Protein AF-A0ABD7YFT4-F1 (afdb_monomer_lite)

pLDDT: mean 85.85, std 13.9, range [32.22, 98.56]

Sequence (186 aa):
MNSNEVSSARVHTMPELERLIVDRVLLADDRIKAGVTLPAGHSWWASDCRLKFSGSPVRSTACGASLFVRRDAIEGRSPDDLLSDKTTIRAEIRLFMPEALYLEGGTVRRYRRHSGKKYSATLWVNTGPHWAFQSTSHLRDKEPFVYGDTLGEICAGIIERVNIALARAALWISAQESGMVEAVCA

Foldseek 3Di:
DDDPPPVPADAAAQVRVQVVLVVLVVVLVVLLQVLADADPQKDKDDDPCQCCVPPTNLVSALVFGKIKIWGHDDPPDDPVNRLAAQLIKMKIKGKHAAKHWYDDPNDIDIRHDDDHQKIKIFMFIWGGHPPDPPIDTLQDDCLRMAIDNDSVRRSVSVSVSNNNSNVSSNVVSVVVVVVVVVVVVD

Structure (mmCIF, N/CA/C/O backbone):
data_AF-A0ABD7YFT4-F1
#
_entry.id   AF-A0ABD7YFT4-F1
#
loop_
_atom_site.group_PDB
_atom_site.id
_atom_site.type_symbol
_atom_site.label_atom_id
_atom_site.label_alt_id
_atom_site.label_comp_id
_atom_site.label_asym_id
_atom_site.label_entity_id
_atom_site.label_seq_id
_atom_site.pdbx_PDB_ins_code
_atom_site.Cartn_x
_atom_site.Cartn_y
_atom_site.Cartn_z
_atom_site.occupancy
_atom_site.B_iso_or_equiv
_atom_site.auth_seq_id
_atom_site.auth_comp_id
_atom_site.auth_asym_id
_atom_site.auth_atom_id
_atom_site.pdbx_PDB_model_num
ATOM 1 N N . MET A 1 1 ? -34.905 -17.069 26.590 1.00 40.66 1 MET A N 1
ATOM 2 C CA . MET A 1 1 ? -33.454 -16.798 26.546 1.00 40.66 1 MET A CA 1
ATOM 3 C C . MET A 1 1 ? -33.004 -16.915 25.103 1.00 40.66 1 MET A C 1
ATOM 5 O O . MET A 1 1 ? -33.127 -17.993 24.553 1.00 40.66 1 MET A O 1
ATOM 9 N N . ASN A 1 2 ? -32.587 -15.809 24.492 1.00 32.22 2 ASN A N 1
ATOM 10 C CA . ASN A 1 2 ? -31.673 -15.791 23.348 1.00 32.22 2 ASN A CA 1
ATOM 11 C C . ASN A 1 2 ? -31.031 -14.407 23.350 1.00 32.22 2 ASN A C 1
ATOM 13 O O . ASN A 1 2 ? -31.541 -13.441 22.786 1.00 32.22 2 ASN A O 1
ATOM 17 N N . SER A 1 3 ? -29.969 -14.317 24.139 1.00 40.34 3 SER A N 1
ATOM 18 C CA . SER A 1 3 ? -29.076 -13.178 24.225 1.00 40.34 3 SER A CA 1
ATOM 19 C C . SER A 1 3 ? -28.433 -13.014 22.853 1.00 40.34 3 SER A C 1
ATOM 21 O O . SER A 1 3 ? -27.546 -13.779 22.484 1.00 40.34 3 SER A O 1
ATOM 23 N N . ASN A 1 4 ? -28.899 -12.038 22.078 1.00 40.62 4 ASN A N 1
ATOM 24 C CA . ASN A 1 4 ? -28.099 -11.482 20.999 1.00 40.62 4 ASN A CA 1
ATOM 25 C C . ASN A 1 4 ? -26.866 -10.854 21.656 1.00 40.62 4 ASN A C 1
ATOM 27 O O . ASN A 1 4 ? -26.894 -9.687 22.048 1.00 40.62 4 ASN A O 1
ATOM 31 N N . GLU A 1 5 ? -25.795 -11.632 21.811 1.00 41.66 5 GLU A N 1
ATOM 32 C CA . GLU A 1 5 ? -24.454 -11.095 22.004 1.00 41.66 5 GLU A CA 1
ATOM 33 C C . GLU A 1 5 ? -24.081 -10.340 20.727 1.00 41.66 5 GLU A C 1
ATOM 35 O O . GLU A 1 5 ? -23.389 -10.821 19.829 1.00 41.66 5 GLU A O 1
ATOM 40 N N . VAL A 1 6 ? -24.558 -9.100 20.641 1.00 45.47 6 VAL A N 1
ATOM 41 C CA . VAL A 1 6 ? -23.845 -8.065 19.913 1.00 45.47 6 VAL A CA 1
ATOM 42 C C . VAL A 1 6 ? -22.513 -7.958 20.638 1.00 45.47 6 VAL A C 1
ATOM 44 O O . VAL A 1 6 ? -22.421 -7.290 21.663 1.00 45.47 6 VAL A O 1
ATOM 47 N N . SER A 1 7 ? -21.504 -8.686 20.152 1.00 47.22 7 SER A N 1
ATOM 48 C CA . SER A 1 7 ? -20.104 -8.483 20.520 1.00 47.22 7 SER A CA 1
ATOM 49 C C . SER A 1 7 ? -19.878 -6.975 20.602 1.00 47.22 7 SER A C 1
ATOM 51 O O . SER A 1 7 ? -19.955 -6.284 19.582 1.00 47.22 7 SER A O 1
ATOM 53 N N . SER A 1 8 ? -19.722 -6.443 21.819 1.00 57.81 8 SER A N 1
ATOM 54 C CA . SER A 1 8 ? -19.578 -5.007 22.012 1.00 57.81 8 SER A CA 1
ATOM 55 C C . SER A 1 8 ? -18.259 -4.615 21.360 1.00 57.81 8 SER A C 1
ATOM 57 O O . SER A 1 8 ? -17.186 -4.905 21.893 1.00 57.81 8 SER A O 1
ATOM 59 N N . ALA A 1 9 ? -18.321 -4.044 20.159 1.00 73.19 9 ALA A N 1
ATOM 60 C CA . ALA A 1 9 ? -17.127 -3.628 19.447 1.00 73.19 9 ALA A CA 1
ATOM 61 C C . ALA A 1 9 ? -16.329 -2.680 20.353 1.00 73.19 9 ALA A C 1
ATOM 63 O O . ALA A 1 9 ? -16.881 -1.703 20.863 1.00 73.19 9 ALA A O 1
ATOM 64 N N . ARG A 1 10 ? -15.046 -2.991 20.586 1.00 89.06 10 ARG A N 1
ATOM 65 C CA . ARG A 1 10 ? -14.172 -2.177 21.439 1.00 89.06 10 ARG A CA 1
ATOM 66 C C . ARG A 1 10 ? -14.187 -0.732 20.941 1.00 89.06 10 ARG A C 1
ATOM 68 O O . ARG A 1 10 ? -13.899 -0.472 19.774 1.00 89.06 10 ARG A O 1
ATOM 75 N N . VAL A 1 11 ? -14.491 0.194 21.844 1.00 94.06 11 VAL A N 1
ATOM 76 C CA . VAL A 1 11 ? -14.361 1.630 21.600 1.00 94.06 11 VAL A CA 1
ATOM 77 C C . VAL A 1 11 ? -12.998 2.070 22.119 1.00 94.06 11 VAL A C 1
ATOM 79 O O . VAL A 1 11 ? -12.687 1.879 23.291 1.00 94.06 11 VAL A O 1
ATOM 82 N N . HIS A 1 12 ? -12.172 2.624 21.240 1.00 94.19 12 HIS A N 1
ATOM 83 C CA . HIS A 1 12 ? -10.844 3.130 21.570 1.00 94.19 12 HIS A CA 1
ATOM 84 C C . HIS A 1 12 ? -10.909 4.591 22.035 1.00 94.19 12 HIS A C 1
ATOM 86 O O . HIS A 1 12 ? -11.721 5.380 21.556 1.00 94.19 12 HIS A O 1
ATOM 92 N N . THR A 1 13 ? -10.011 5.014 22.913 1.00 94.81 13 THR A N 1
ATOM 93 C CA . THR A 1 13 ? -9.676 6.442 23.014 1.00 94.81 13 THR A CA 1
ATOM 94 C C . THR A 1 13 ? -8.925 6.891 21.754 1.00 94.81 13 THR A C 1
ATOM 96 O O . THR A 1 13 ? -8.339 6.068 21.045 1.00 94.81 13 THR A O 1
ATOM 99 N N . MET A 1 14 ? -8.910 8.198 21.463 1.00 92.62 14 MET A N 1
ATOM 100 C CA . MET A 1 14 ? -8.136 8.722 20.328 1.00 92.62 14 MET A CA 1
ATOM 101 C C . MET A 1 14 ? -6.650 8.298 20.395 1.00 92.62 14 MET A C 1
ATOM 103 O O . MET A 1 14 ? -6.180 7.726 19.412 1.00 92.62 14 MET A O 1
ATOM 107 N N . PRO A 1 15 ? -5.922 8.443 21.526 1.00 93.38 15 PRO A N 1
ATOM 108 C CA . PRO A 1 15 ? -4.518 8.026 21.593 1.00 93.38 15 PRO A CA 1
ATOM 109 C C . PRO A 1 15 ? -4.297 6.517 21.408 1.00 93.38 15 PRO A C 1
ATOM 111 O O . PRO A 1 15 ? -3.291 6.108 20.827 1.00 93.38 15 PRO A O 1
ATOM 114 N N . GLU A 1 16 ? -5.219 5.669 21.883 1.00 95.00 16 GLU A N 1
ATOM 115 C CA . GLU A 1 16 ? -5.143 4.222 21.640 1.00 95.00 16 GLU A CA 1
ATOM 116 C C . GLU A 1 16 ? -5.300 3.890 20.157 1.00 95.00 16 GLU A C 1
ATOM 118 O O . GLU A 1 16 ? -4.552 3.064 19.632 1.00 95.00 16 GLU A O 1
ATOM 123 N N . LEU A 1 17 ? -6.261 4.524 19.477 1.00 94.31 17 LEU A N 1
ATOM 124 C CA . LEU A 1 17 ? -6.478 4.285 18.055 1.00 94.31 17 LEU A CA 1
ATOM 125 C C . LEU A 1 17 ? -5.312 4.818 17.211 1.00 94.31 17 LEU A C 1
ATOM 127 O O . LEU A 1 17 ? -4.885 4.148 16.273 1.00 94.31 17 LEU A O 1
ATOM 131 N N . GLU A 1 18 ? -4.770 5.988 17.550 1.00 93.75 18 GLU A N 1
ATOM 132 C CA . GLU A 1 18 ? -3.586 6.539 16.887 1.00 93.75 18 GLU A CA 1
ATOM 133 C C . GLU A 1 18 ? -2.403 5.577 16.961 1.00 93.75 18 GLU A C 1
ATOM 135 O O . GLU A 1 18 ? -1.806 5.268 15.931 1.00 93.75 18 GLU A O 1
ATOM 140 N N . ARG A 1 19 ? -2.105 5.057 18.157 1.00 93.88 19 ARG A N 1
ATOM 141 C CA . ARG A 1 19 ? -1.028 4.081 18.357 1.00 93.88 19 ARG A CA 1
ATOM 142 C C . ARG A 1 19 ? -1.266 2.813 17.548 1.00 93.88 19 ARG A C 1
ATOM 144 O O . ARG A 1 19 ? -0.382 2.378 16.823 1.00 93.88 19 ARG A O 1
ATOM 151 N N . LEU A 1 20 ? -2.489 2.284 17.587 1.00 93.12 20 LEU A N 1
ATOM 152 C CA . LEU A 1 20 ? -2.866 1.097 16.824 1.00 93.12 20 LEU A CA 1
ATOM 153 C C . LEU A 1 20 ? -2.660 1.276 15.311 1.00 93.12 20 LEU A C 1
ATOM 155 O O . LEU A 1 20 ? -2.217 0.347 14.635 1.00 93.12 20 LEU A O 1
ATOM 159 N N . ILE A 1 21 ? -3.005 2.446 14.769 1.00 92.75 21 ILE A N 1
ATOM 160 C CA . ILE A 1 21 ? -2.794 2.773 13.353 1.00 92.75 21 ILE A CA 1
ATOM 161 C C . ILE A 1 21 ? -1.301 2.860 13.051 1.00 92.75 21 ILE A C 1
ATOM 163 O O . ILE A 1 21 ? -0.854 2.245 12.087 1.00 92.75 21 ILE A O 1
ATOM 167 N N . VAL A 1 22 ? -0.539 3.596 13.866 1.00 92.69 22 VAL A N 1
ATOM 168 C CA . VAL A 1 22 ? 0.907 3.767 13.677 1.00 92.69 22 VAL A CA 1
ATOM 169 C C . VAL A 1 22 ? 1.610 2.413 13.683 1.00 92.69 22 VAL A C 1
ATOM 171 O O . VAL A 1 22 ? 2.271 2.084 12.702 1.00 92.69 22 VAL A O 1
ATOM 174 N N . ASP A 1 23 ? 1.394 1.599 14.716 1.00 93.75 23 ASP A N 1
ATOM 175 C CA . ASP A 1 23 ? 2.048 0.297 14.875 1.00 93.75 23 ASP A CA 1
ATOM 176 C C . ASP A 1 23 ? 1.771 -0.615 13.679 1.00 93.75 23 ASP A C 1
ATOM 178 O O . ASP A 1 23 ? 2.670 -1.250 13.130 1.00 93.75 23 ASP A O 1
ATOM 182 N N . ARG A 1 24 ? 0.514 -0.666 13.229 1.00 93.62 24 ARG A N 1
ATOM 183 C CA . ARG A 1 24 ? 0.130 -1.547 12.126 1.00 93.62 24 ARG A CA 1
ATOM 184 C C . ARG A 1 24 ? 0.591 -1.030 10.765 1.00 93.62 24 ARG A C 1
ATOM 186 O O . ARG A 1 24 ? 0.930 -1.851 9.918 1.00 93.62 24 ARG A O 1
ATOM 193 N N . VAL A 1 25 ? 0.601 0.287 10.537 1.00 92.75 25 VAL A N 1
ATOM 194 C CA . VAL A 1 25 ? 1.126 0.858 9.287 1.00 92.75 25 VAL A CA 1
ATOM 195 C C . VAL A 1 25 ? 2.636 0.671 9.212 1.00 92.75 25 VAL A C 1
ATOM 197 O O . VAL A 1 25 ? 3.111 0.271 8.158 1.00 92.75 25 VAL A O 1
ATOM 200 N N . LEU A 1 26 ? 3.378 0.899 10.301 1.00 92.75 26 LEU A N 1
ATOM 201 C CA . LEU A 1 26 ? 4.826 0.659 10.337 1.00 92.75 26 LEU A CA 1
ATOM 202 C C . LEU A 1 26 ? 5.148 -0.822 10.125 1.00 92.75 26 LEU A C 1
ATOM 204 O O . LEU A 1 26 ? 5.944 -1.157 9.258 1.00 92.75 26 LEU A O 1
ATOM 208 N N . LEU A 1 27 ? 4.441 -1.719 10.814 1.00 95.00 27 LEU A N 1
ATOM 209 C CA . LEU A 1 27 ? 4.637 -3.155 10.631 1.00 95.00 27 LEU A CA 1
ATOM 210 C C . LEU A 1 27 ? 4.295 -3.624 9.206 1.00 95.00 27 LEU A C 1
ATOM 212 O O . LEU A 1 27 ? 4.958 -4.515 8.676 1.00 95.00 27 LEU A O 1
ATOM 216 N N . ALA A 1 28 ? 3.261 -3.058 8.578 1.00 95.44 28 ALA A N 1
ATOM 217 C CA . ALA A 1 28 ? 2.973 -3.331 7.172 1.00 95.44 28 ALA A CA 1
ATOM 218 C C . ALA A 1 28 ? 4.054 -2.767 6.248 1.00 95.44 28 ALA A C 1
ATOM 220 O O . ALA A 1 28 ? 4.449 -3.448 5.308 1.00 95.44 28 ALA A O 1
ATOM 221 N N . ASP A 1 29 ? 4.525 -1.548 6.515 1.00 94.25 29 ASP A N 1
ATOM 222 C CA . ASP A 1 29 ? 5.585 -0.888 5.754 1.00 94.25 29 ASP A CA 1
ATOM 223 C C . ASP A 1 29 ? 6.851 -1.739 5.733 1.00 94.25 29 ASP A C 1
ATOM 225 O O . ASP A 1 29 ? 7.314 -2.093 4.651 1.00 94.25 29 ASP A O 1
ATOM 229 N N . ASP A 1 30 ? 7.321 -2.179 6.899 1.00 95.56 30 ASP A N 1
ATOM 230 C CA . ASP A 1 30 ? 8.502 -3.035 7.025 1.00 95.56 30 ASP A CA 1
ATOM 231 C C . ASP A 1 30 ? 8.332 -4.356 6.265 1.00 95.56 30 ASP A C 1
ATOM 233 O O . ASP A 1 30 ? 9.199 -4.759 5.489 1.00 95.56 30 ASP A O 1
ATOM 237 N N . ARG A 1 31 ? 7.184 -5.027 6.434 1.00 97.62 31 ARG A N 1
ATOM 238 C CA . ARG A 1 31 ? 6.905 -6.314 5.773 1.00 97.62 31 ARG A CA 1
ATOM 239 C C . ARG A 1 31 ? 6.828 -6.186 4.258 1.00 97.62 31 ARG A C 1
ATOM 241 O O . ARG A 1 31 ? 7.399 -7.008 3.546 1.00 97.62 31 ARG A O 1
ATOM 248 N N . ILE A 1 32 ? 6.113 -5.179 3.764 1.00 97.38 32 ILE A N 1
ATOM 249 C CA . ILE A 1 32 ? 5.946 -4.946 2.328 1.00 97.38 32 ILE A CA 1
ATOM 250 C C . ILE A 1 32 ? 7.296 -4.582 1.710 1.00 97.38 32 ILE A C 1
ATOM 252 O O . ILE A 1 32 ? 7.667 -5.166 0.694 1.00 97.38 32 ILE A O 1
ATOM 256 N N . LYS A 1 33 ? 8.058 -3.682 2.341 1.00 96.12 33 LYS A N 1
ATOM 257 C CA . LYS A 1 33 ? 9.391 -3.285 1.873 1.00 96.12 33 LYS A CA 1
ATOM 258 C C . LYS A 1 33 ? 10.373 -4.450 1.828 1.00 96.12 33 LYS A C 1
ATOM 260 O O . LYS A 1 33 ? 11.156 -4.522 0.890 1.00 96.12 33 LYS A O 1
ATOM 265 N N . ALA A 1 34 ? 10.314 -5.351 2.807 1.00 97.12 34 ALA A N 1
ATOM 266 C CA . ALA A 1 34 ? 11.167 -6.535 2.851 1.00 97.12 34 ALA A CA 1
ATOM 267 C C . ALA A 1 34 ? 10.772 -7.610 1.822 1.00 97.12 34 ALA A C 1
ATOM 269 O O . ALA A 1 34 ? 11.632 -8.358 1.366 1.00 97.12 34 ALA A O 1
ATOM 270 N N . GLY A 1 35 ? 9.484 -7.720 1.475 1.00 98.06 35 GLY A N 1
ATOM 271 C CA . GLY A 1 35 ? 8.986 -8.763 0.571 1.00 98.06 35 GLY A CA 1
ATOM 272 C C . GLY A 1 35 ? 8.926 -8.373 -0.907 1.00 98.06 35 GLY A C 1
ATOM 273 O O . GLY A 1 35 ? 8.920 -9.247 -1.776 1.00 98.06 35 GLY A O 1
ATOM 274 N N . VAL A 1 36 ? 8.848 -7.080 -1.218 1.00 98.06 36 VAL A N 1
ATOM 275 C CA . VAL A 1 36 ? 8.770 -6.601 -2.602 1.00 98.06 36 VAL A CA 1
ATOM 276 C C . VAL A 1 36 ? 10.169 -6.426 -3.189 1.00 98.06 36 VAL A C 1
ATOM 278 O O . VAL A 1 36 ? 11.011 -5.717 -2.642 1.00 98.06 36 VAL A O 1
ATOM 281 N N . THR A 1 37 ? 10.397 -7.035 -4.348 1.00 96.94 37 THR A N 1
ATOM 282 C CA . THR A 1 37 ? 11.628 -6.888 -5.124 1.00 96.94 37 THR A CA 1
ATOM 283 C C . THR A 1 37 ? 11.497 -5.687 -6.054 1.00 96.94 37 THR A C 1
ATOM 285 O O . THR A 1 37 ? 10.687 -5.691 -6.981 1.00 96.94 37 THR A O 1
ATOM 288 N N . LEU A 1 38 ? 12.289 -4.643 -5.806 1.00 95.00 38 LEU A N 1
ATOM 289 C CA . LEU A 1 38 ? 12.270 -3.440 -6.633 1.00 95.00 38 LEU A CA 1
ATOM 290 C C . LEU A 1 38 ? 13.053 -3.644 -7.942 1.00 95.00 38 LEU A C 1
ATOM 292 O O . LEU A 1 38 ? 14.115 -4.271 -7.921 1.00 95.00 38 LEU A O 1
ATOM 296 N N . PRO A 1 39 ? 12.578 -3.094 -9.076 1.00 91.25 39 PRO A N 1
ATOM 297 C CA . PRO A 1 39 ? 13.366 -3.039 -10.302 1.00 91.25 39 PRO A CA 1
ATOM 298 C C . PRO A 1 39 ? 14.636 -2.201 -10.101 1.00 91.25 39 PRO A C 1
ATOM 300 O O . PRO A 1 39 ? 14.649 -1.267 -9.300 1.00 91.25 39 PRO A O 1
ATOM 303 N N . ALA A 1 40 ? 15.691 -2.480 -10.871 1.00 89.25 40 ALA A N 1
ATOM 304 C CA . ALA A 1 40 ? 16.944 -1.727 -10.792 1.00 89.25 40 ALA A CA 1
ATOM 305 C C . ALA A 1 40 ? 16.716 -0.210 -10.948 1.00 89.25 40 ALA A C 1
ATOM 307 O O . ALA A 1 40 ? 15.902 0.220 -11.772 1.00 89.25 40 ALA A O 1
ATOM 308 N N . GLY A 1 41 ? 17.427 0.596 -10.154 1.00 89.69 41 GLY A N 1
ATOM 309 C CA . GLY A 1 41 ? 17.298 2.058 -10.141 1.00 89.69 41 GLY A CA 1
ATOM 310 C C . GLY A 1 41 ? 15.946 2.567 -9.632 1.00 89.69 41 GLY A C 1
ATOM 311 O O . GLY A 1 41 ? 15.492 3.619 -10.081 1.00 89.69 41 GLY A O 1
ATOM 312 N N . HIS A 1 42 ? 15.255 1.795 -8.790 1.00 92.38 42 HIS A N 1
ATOM 313 C CA . HIS A 1 42 ? 14.049 2.233 -8.095 1.00 92.38 42 HIS A CA 1
ATOM 314 C C . HIS A 1 42 ? 14.202 2.044 -6.590 1.00 92.38 42 HIS A C 1
ATOM 316 O O . HIS A 1 42 ? 14.768 1.055 -6.120 1.00 92.38 42 HIS A O 1
ATOM 322 N N . SER A 1 43 ? 13.589 2.950 -5.838 1.00 93.06 43 SER A N 1
ATOM 323 C CA . SER A 1 43 ? 13.587 2.934 -4.383 1.00 93.06 43 SER A CA 1
ATOM 324 C C . SER A 1 43 ? 12.204 3.226 -3.810 1.00 93.06 43 SER A C 1
ATOM 326 O O . SER A 1 43 ? 11.281 3.716 -4.475 1.00 93.06 43 SER A O 1
ATOM 328 N N . TRP A 1 44 ? 12.056 2.894 -2.530 1.00 93.00 44 TRP A N 1
ATOM 329 C CA . TRP A 1 44 ? 10.914 3.317 -1.737 1.00 93.00 44 TRP A CA 1
ATOM 330 C C . TRP A 1 44 ? 11.003 4.809 -1.448 1.00 93.00 44 TRP A C 1
ATOM 332 O O . TRP A 1 44 ? 11.984 5.283 -0.882 1.00 93.00 44 TRP A O 1
ATOM 342 N N . TRP A 1 45 ? 9.936 5.542 -1.748 1.00 87.44 45 TRP A N 1
ATOM 343 C CA . TRP A 1 45 ? 9.838 6.942 -1.364 1.00 87.44 45 TRP A CA 1
ATOM 344 C C . TRP A 1 45 ? 9.236 7.062 0.041 1.00 87.44 45 TRP A C 1
ATOM 346 O O . TRP A 1 45 ? 8.085 6.680 0.279 1.00 87.44 45 TRP A O 1
ATOM 356 N N . ALA A 1 46 ? 10.027 7.585 0.979 1.00 68.25 46 ALA A N 1
ATOM 357 C CA . ALA A 1 46 ? 9.577 7.917 2.323 1.00 68.25 46 ALA A CA 1
ATOM 358 C C . ALA A 1 46 ? 8.881 9.285 2.314 1.00 68.25 46 ALA A C 1
ATOM 360 O O . ALA A 1 46 ? 9.448 10.287 1.884 1.00 68.25 46 ALA A O 1
ATOM 361 N N . SER A 1 47 ? 7.636 9.329 2.787 1.00 62.75 47 SER A N 1
ATOM 362 C CA . SER A 1 47 ? 6.986 10.588 3.147 1.00 62.75 47 SER A CA 1
ATOM 363 C C . SER A 1 47 ? 6.881 10.640 4.665 1.00 62.75 47 SER A C 1
ATOM 365 O O . SER A 1 47 ? 5.950 10.082 5.254 1.00 62.75 47 SER A O 1
ATOM 367 N N . ASP A 1 48 ? 7.854 11.303 5.289 1.00 56.91 48 ASP A N 1
ATOM 368 C CA . ASP A 1 48 ? 8.038 11.360 6.747 1.00 56.91 48 ASP A CA 1
ATOM 369 C C . ASP A 1 48 ? 6.837 11.981 7.490 1.00 56.91 48 ASP A C 1
ATOM 371 O O . ASP A 1 48 ? 6.662 11.798 8.694 1.00 56.91 48 ASP A O 1
ATOM 375 N N . CYS A 1 49 ? 5.932 12.646 6.766 1.00 59.91 49 CYS A N 1
ATOM 376 C CA . CYS A 1 49 ? 4.780 13.350 7.329 1.00 59.91 49 CYS A CA 1
ATOM 377 C C . CYS A 1 49 ? 3.443 12.588 7.212 1.00 59.91 49 CYS A C 1
ATOM 379 O O . CYS A 1 49 ? 2.430 13.056 7.738 1.00 59.91 49 CYS A O 1
ATOM 381 N N . ARG A 1 50 ? 3.384 11.420 6.550 1.00 68.81 50 ARG A N 1
ATOM 382 C CA . ARG A 1 50 ? 2.096 10.796 6.160 1.00 68.81 50 ARG A CA 1
ATOM 383 C C . ARG A 1 50 ? 1.197 10.388 7.333 1.00 68.81 50 ARG A C 1
ATOM 385 O O . ARG A 1 50 ? -0.023 10.452 7.228 1.00 68.81 50 ARG A O 1
ATOM 392 N N . LEU A 1 51 ? 1.783 9.995 8.467 1.00 81.12 51 LEU A N 1
ATOM 393 C CA . LEU A 1 51 ? 1.027 9.552 9.644 1.00 81.12 51 LEU A CA 1
ATOM 394 C C . LEU A 1 51 ? 0.533 10.711 10.517 1.00 81.12 51 LEU A C 1
ATOM 396 O O . LEU A 1 51 ? -0.227 10.472 11.445 1.00 81.12 51 LEU A O 1
ATOM 400 N N . LYS A 1 52 ? 0.941 11.959 10.267 1.00 80.06 52 LYS A N 1
ATOM 401 C CA . LYS A 1 52 ? 0.533 13.113 11.090 1.00 80.06 52 LYS A CA 1
ATOM 402 C C . LYS A 1 52 ? 0.144 14.348 10.275 1.00 80.06 52 LYS A C 1
ATOM 404 O O . LYS A 1 52 ? -0.048 15.411 10.852 1.00 80.06 52 LYS A O 1
ATOM 409 N N . PHE A 1 53 ? -0.026 14.207 8.962 1.00 75.94 53 PHE A N 1
ATOM 410 C CA . PHE A 1 53 ? -0.319 15.298 8.028 1.00 75.94 53 PHE A CA 1
ATOM 411 C C . PHE A 1 53 ? -1.505 16.191 8.444 1.00 75.94 53 PHE A C 1
ATOM 413 O O . PHE A 1 53 ? -1.486 17.393 8.219 1.00 75.94 53 PHE A O 1
ATOM 420 N N . SER A 1 54 ? -2.517 15.626 9.101 1.00 81.62 54 SER A N 1
ATOM 421 C CA . SER A 1 54 ? -3.702 16.352 9.594 1.00 81.62 54 SER A CA 1
ATOM 422 C C . SER A 1 54 ? -3.737 16.504 11.124 1.00 81.62 54 SER A C 1
ATOM 424 O O . SER A 1 54 ? -4.806 16.591 11.731 1.00 81.62 54 SER A O 1
ATOM 426 N N . GLY A 1 55 ? -2.566 16.478 11.765 1.00 83.94 55 GLY A N 1
ATOM 427 C CA . GLY A 1 55 ? -2.408 16.579 13.218 1.00 83.94 55 GLY A CA 1
ATOM 428 C C . GLY A 1 55 ? -2.648 15.274 13.985 1.00 83.94 55 GLY A C 1
ATOM 429 O O . GLY A 1 55 ? -2.270 15.196 15.149 1.00 83.94 55 GLY A O 1
ATOM 430 N N . SER A 1 56 ? -3.210 14.232 13.354 1.00 88.25 56 SER A N 1
ATOM 431 C CA . SER A 1 56 ? -3.309 12.886 13.941 1.00 88.25 56 SER A CA 1
ATOM 432 C C . SER A 1 56 ? -3.238 11.745 12.913 1.00 88.25 56 SER A C 1
ATOM 434 O O . SER A 1 56 ? -3.694 11.913 11.774 1.00 88.25 56 SER A O 1
ATOM 436 N N . PRO A 1 57 ? -2.738 10.552 13.297 1.00 90.62 57 PRO A N 1
ATOM 437 C CA . PRO A 1 57 ? -2.801 9.338 12.473 1.00 90.62 57 PRO A CA 1
ATOM 438 C C . PRO A 1 57 ? -4.208 8.919 12.067 1.00 90.62 57 PRO A C 1
ATOM 440 O O . PRO A 1 57 ? -4.414 8.494 10.931 1.00 90.62 57 PRO A O 1
ATOM 443 N N . VAL A 1 58 ? -5.191 9.086 12.954 1.00 91.00 58 VAL A N 1
ATOM 444 C CA . VAL A 1 58 ? -6.590 8.724 12.677 1.00 91.00 58 VAL A CA 1
ATOM 445 C C . VAL A 1 58 ? -7.132 9.511 11.488 1.00 91.00 58 VAL A C 1
ATOM 447 O O . VAL A 1 58 ? -7.687 8.923 10.562 1.00 91.00 58 VAL A O 1
ATOM 450 N N . ARG A 1 59 ? -6.935 10.833 11.480 1.00 88.75 59 ARG A N 1
ATOM 451 C CA . ARG A 1 59 ? -7.411 11.703 10.397 1.00 88.75 59 ARG A CA 1
ATOM 452 C C . ARG A 1 59 ? -6.566 11.541 9.135 1.00 88.75 59 ARG A C 1
ATOM 454 O O . ARG A 1 59 ? -7.121 11.436 8.045 1.00 88.75 59 ARG A O 1
ATOM 461 N N . SER A 1 60 ? -5.245 11.429 9.285 1.00 88.12 60 SER A N 1
ATOM 462 C CA . SER A 1 60 ? -4.315 11.371 8.146 1.00 88.12 60 SER A CA 1
ATOM 463 C C . SER A 1 60 ? -4.465 10.084 7.339 1.00 88.12 60 SER A C 1
ATOM 465 O O . SER A 1 60 ? -4.273 10.091 6.130 1.00 88.12 60 SER A O 1
ATOM 467 N N . THR A 1 61 ? -4.848 8.987 7.994 1.00 89.50 61 THR A N 1
ATOM 468 C CA . THR A 1 61 ? -4.985 7.669 7.356 1.00 89.50 61 THR A CA 1
ATOM 469 C C . THR A 1 61 ? -6.433 7.258 7.102 1.00 89.50 61 THR A C 1
ATOM 471 O O . THR A 1 61 ? -6.672 6.146 6.634 1.00 89.50 61 THR A O 1
ATOM 474 N N . ALA A 1 62 ? -7.420 8.121 7.372 1.00 85.31 62 ALA A N 1
ATOM 475 C CA . ALA A 1 62 ? -8.830 7.810 7.115 1.00 85.31 62 ALA A CA 1
ATOM 476 C C . ALA A 1 62 ? -9.095 7.481 5.631 1.00 85.31 62 ALA A C 1
ATOM 478 O O . ALA A 1 62 ? -9.968 6.670 5.318 1.00 85.31 62 ALA A O 1
ATOM 479 N N . CYS A 1 63 ? -8.292 8.065 4.736 1.00 86.69 63 CYS A N 1
ATOM 480 C CA . CYS A 1 63 ? -8.298 7.815 3.295 1.00 86.69 63 CYS A CA 1
ATOM 481 C C . CYS A 1 63 ? -7.254 6.774 2.844 1.00 86.69 63 CYS A C 1
ATOM 483 O O . CYS A 1 63 ? -7.072 6.596 1.643 1.00 86.69 63 CYS A O 1
ATOM 485 N N . GLY A 1 64 ? -6.594 6.085 3.778 1.00 90.25 64 GLY A N 1
ATOM 486 C CA . GLY A 1 64 ? -5.519 5.123 3.533 1.00 90.25 64 GLY A CA 1
ATOM 487 C C . GLY A 1 64 ? -4.116 5.695 3.767 1.00 90.25 64 GLY A C 1
ATOM 488 O O . GLY A 1 64 ? -3.908 6.905 3.761 1.00 90.25 64 GLY A O 1
ATOM 489 N N . ALA A 1 65 ? -3.150 4.808 3.997 1.00 90.88 65 ALA A N 1
ATOM 490 C CA . ALA A 1 65 ? -1.731 5.115 4.125 1.00 90.88 65 ALA A CA 1
ATOM 491 C C . ALA A 1 65 ? -0.988 4.624 2.876 1.00 90.88 65 ALA A C 1
ATOM 493 O O . ALA A 1 65 ? -0.976 3.425 2.597 1.00 90.88 65 ALA A O 1
ATOM 494 N N . SER A 1 66 ? -0.381 5.544 2.125 1.00 92.31 66 SER A N 1
ATOM 495 C CA . SER A 1 66 ? 0.301 5.216 0.870 1.00 92.31 66 SER A CA 1
ATOM 496 C C . SER A 1 66 ? 1.791 4.934 1.063 1.00 92.31 66 SER A C 1
ATOM 498 O O . SER A 1 66 ? 2.493 5.685 1.747 1.00 92.31 66 SER A O 1
ATOM 500 N N . LEU A 1 67 ? 2.272 3.872 0.423 1.00 92.31 67 LEU A N 1
ATOM 501 C CA . LEU A 1 67 ? 3.678 3.586 0.150 1.00 92.31 67 LEU A CA 1
ATOM 502 C C . LEU A 1 67 ? 3.913 3.785 -1.345 1.00 92.31 67 LEU A C 1
ATOM 504 O O . LEU A 1 67 ? 3.044 3.450 -2.150 1.00 92.31 67 LEU A O 1
ATOM 508 N N . PHE A 1 68 ? 5.084 4.288 -1.716 1.00 92.44 68 PHE A N 1
ATOM 509 C CA . PHE A 1 68 ? 5.397 4.578 -3.109 1.00 92.44 68 PHE A CA 1
ATOM 510 C C . PHE A 1 68 ? 6.730 3.970 -3.517 1.00 92.44 68 PHE A C 1
ATOM 512 O O . PHE A 1 68 ? 7.700 4.040 -2.765 1.00 92.44 68 PHE A O 1
ATOM 519 N N . VAL A 1 69 ? 6.774 3.454 -4.740 1.00 91.81 69 VAL A N 1
ATOM 520 C CA . VAL A 1 69 ? 8.008 3.116 -5.453 1.00 91.81 69 VAL A CA 1
ATOM 521 C C . VAL A 1 69 ? 8.212 4.152 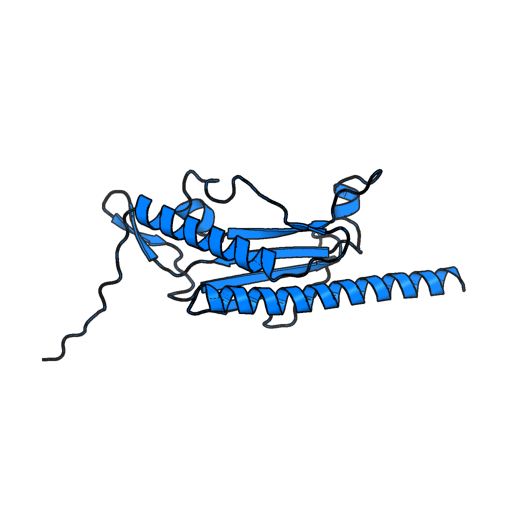-6.547 1.00 91.81 69 VAL A C 1
ATOM 523 O O . VAL A 1 69 ? 7.270 4.470 -7.285 1.00 91.81 69 VAL A O 1
ATOM 526 N N . ARG A 1 70 ? 9.427 4.690 -6.645 1.00 88.44 70 ARG A N 1
ATOM 527 C CA . ARG A 1 70 ? 9.807 5.672 -7.664 1.00 88.44 70 ARG A CA 1
ATOM 528 C C . ARG A 1 70 ? 11.170 5.333 -8.252 1.00 88.44 70 ARG A C 1
ATOM 530 O O . ARG A 1 70 ? 11.968 4.651 -7.618 1.00 88.44 70 ARG A O 1
ATOM 537 N N . ARG A 1 71 ? 11.410 5.828 -9.465 1.00 89.44 71 ARG A N 1
ATOM 538 C CA . ARG A 1 71 ? 12.732 5.844 -10.089 1.00 89.44 71 ARG A CA 1
ATOM 539 C C . ARG A 1 71 ? 13.678 6.710 -9.258 1.00 89.44 71 ARG A C 1
ATOM 541 O O . ARG A 1 71 ? 13.280 7.790 -8.814 1.00 89.44 71 ARG A O 1
ATOM 548 N N . ASP A 1 72 ? 14.899 6.232 -9.074 1.00 89.19 72 ASP A N 1
ATOM 549 C CA . ASP A 1 72 ? 15.968 6.995 -8.441 1.00 89.19 72 ASP A CA 1
ATOM 550 C C . ASP A 1 72 ? 16.354 8.203 -9.300 1.00 89.19 72 ASP A C 1
ATOM 552 O O . ASP A 1 72 ? 16.124 8.233 -10.513 1.00 89.19 72 ASP A O 1
ATOM 556 N N . ALA A 1 73 ? 16.941 9.217 -8.666 1.00 85.62 73 ALA A N 1
ATOM 557 C CA . ALA A 1 73 ? 17.472 10.358 -9.394 1.00 85.62 73 ALA A CA 1
ATOM 558 C C . ALA A 1 73 ? 18.574 9.893 -10.359 1.00 85.62 73 ALA A C 1
ATOM 560 O O . ALA A 1 73 ? 19.474 9.147 -9.975 1.00 85.62 73 ALA A O 1
ATOM 561 N N . ILE A 1 74 ? 18.498 10.353 -11.607 1.00 85.62 74 ILE A N 1
ATOM 562 C CA . ILE A 1 74 ? 19.506 10.094 -12.636 1.00 85.62 74 ILE A CA 1
ATOM 563 C C . ILE A 1 74 ? 20.231 11.408 -12.900 1.00 85.62 74 ILE A C 1
ATOM 565 O O . ILE A 1 74 ? 19.588 12.430 -13.149 1.00 85.62 74 ILE A O 1
ATOM 569 N N . GLU A 1 75 ? 21.561 11.386 -12.838 1.00 88.69 75 GLU A N 1
ATOM 570 C CA . GLU A 1 75 ? 22.383 12.562 -13.112 1.00 88.69 75 GLU A CA 1
ATOM 571 C C . GLU A 1 75 ? 22.052 13.152 -14.492 1.00 88.69 75 GLU A C 1
ATOM 573 O O . GLU A 1 75 ? 21.889 12.432 -15.478 1.00 88.69 75 GLU A O 1
ATOM 578 N N . GLY A 1 76 ? 21.892 14.476 -14.548 1.00 88.12 76 GLY A N 1
ATOM 579 C CA . GLY A 1 76 ? 21.547 15.187 -15.779 1.00 88.12 76 GLY A CA 1
ATOM 580 C C . GLY A 1 76 ? 20.086 15.067 -16.228 1.00 88.12 76 GLY A C 1
ATOM 581 O O . GLY A 1 76 ? 19.744 15.638 -17.261 1.00 88.12 76 GLY A O 1
ATOM 582 N N . ARG A 1 77 ? 19.205 14.380 -15.482 1.00 86.31 77 ARG A N 1
ATOM 583 C CA . ARG A 1 77 ? 17.755 14.372 -15.752 1.00 86.31 77 ARG A CA 1
ATOM 584 C C . ARG A 1 77 ? 16.990 15.112 -14.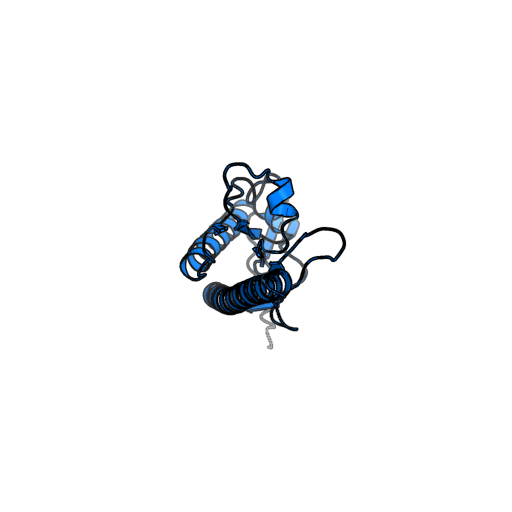664 1.00 86.31 77 ARG A C 1
ATOM 586 O O . ARG A 1 77 ? 17.207 14.885 -13.473 1.00 86.31 77 ARG A O 1
ATOM 593 N N . SER A 1 78 ? 16.068 15.982 -15.068 1.00 87.38 78 SER A N 1
ATOM 594 C CA . SER A 1 78 ? 15.180 16.642 -14.114 1.00 87.38 78 SER A CA 1
ATOM 595 C C . SER A 1 78 ? 14.143 15.652 -13.563 1.00 87.38 78 SER A C 1
ATOM 597 O O . SER A 1 78 ? 13.845 14.635 -14.201 1.00 87.38 78 SER A O 1
ATOM 599 N N . PRO A 1 79 ? 13.534 15.936 -12.397 1.00 81.94 79 PRO A N 1
ATOM 600 C CA . PRO A 1 79 ? 12.387 15.171 -11.930 1.00 81.94 79 PRO A CA 1
ATOM 601 C C . PRO A 1 79 ? 11.278 15.096 -12.983 1.00 81.94 79 PRO A C 1
ATOM 603 O O . PRO A 1 79 ? 10.744 14.017 -13.205 1.00 81.94 79 PRO A O 1
ATOM 606 N N . ASP A 1 80 ? 10.979 16.192 -13.683 1.00 83.38 80 ASP A N 1
ATOM 607 C CA . ASP A 1 80 ? 9.925 16.235 -14.703 1.00 83.38 80 ASP A CA 1
ATOM 608 C C . ASP A 1 80 ? 10.222 15.330 -15.908 1.00 83.38 80 ASP A C 1
ATOM 610 O O . ASP A 1 80 ? 9.306 14.679 -16.427 1.00 83.38 80 ASP A O 1
ATOM 614 N N . ASP A 1 81 ? 11.497 15.200 -16.289 1.00 84.44 81 ASP A N 1
ATOM 615 C CA . ASP A 1 81 ? 11.930 14.253 -17.322 1.00 84.44 81 ASP A CA 1
ATOM 616 C C . ASP A 1 81 ? 11.659 12.814 -16.887 1.00 84.44 81 ASP A C 1
ATOM 618 O O . ASP A 1 81 ? 11.057 12.041 -17.631 1.00 84.44 81 ASP A O 1
ATOM 622 N N . LEU A 1 82 ? 12.039 12.459 -15.655 1.00 81.88 82 LEU A N 1
ATOM 623 C CA . LEU A 1 82 ? 11.762 11.134 -15.090 1.00 81.88 82 LEU A CA 1
ATOM 624 C C . LEU A 1 82 ? 10.261 10.890 -14.947 1.00 81.88 82 LEU A C 1
ATOM 626 O O . LEU A 1 82 ? 9.791 9.763 -15.119 1.00 81.88 82 LEU A O 1
ATOM 630 N N . LEU A 1 83 ? 9.496 11.941 -14.633 1.00 78.25 83 LEU A N 1
ATOM 631 C CA . LEU A 1 83 ? 8.056 11.839 -14.481 1.00 78.25 83 LEU A CA 1
ATOM 632 C C . LEU A 1 83 ? 7.351 11.570 -15.822 1.00 78.25 83 LEU A C 1
ATOM 634 O O . LEU A 1 83 ? 6.276 10.959 -15.808 1.00 78.25 83 LEU A O 1
ATOM 638 N N . SER A 1 84 ? 7.937 12.035 -16.924 1.00 81.56 84 SER A N 1
ATOM 639 C CA . SER A 1 84 ? 7.413 11.928 -18.291 1.00 81.56 84 SER A CA 1
ATOM 640 C C . SER A 1 84 ? 8.006 10.749 -19.072 1.00 81.56 84 SER A C 1
ATOM 642 O O . SER A 1 84 ? 7.551 10.441 -20.173 1.00 81.56 84 SER A O 1
ATOM 644 N N . ASP A 1 85 ? 9.002 10.069 -18.507 1.00 82.00 85 ASP A N 1
ATOM 645 C CA . ASP A 1 85 ? 9.649 8.912 -19.110 1.00 82.00 85 ASP A CA 1
ATOM 646 C C . ASP A 1 85 ? 8.689 7.714 -19.189 1.00 82.00 85 ASP A C 1
ATOM 648 O O . ASP A 1 85 ? 8.139 7.250 -18.184 1.00 82.00 85 ASP A O 1
ATOM 652 N N . LYS A 1 86 ? 8.511 7.188 -20.407 1.00 80.25 86 LYS A N 1
ATOM 653 C CA . LYS A 1 86 ? 7.684 6.008 -20.692 1.00 80.25 86 LYS A CA 1
ATOM 654 C C . LYS A 1 86 ? 8.205 4.742 -20.017 1.00 80.25 86 LYS A C 1
ATOM 656 O O . LYS A 1 86 ? 7.415 3.842 -19.749 1.00 80.25 86 LYS A O 1
ATOM 661 N N . THR A 1 87 ? 9.496 4.692 -19.713 1.00 81.88 87 THR A N 1
ATOM 662 C CA . THR A 1 87 ? 10.167 3.549 -19.088 1.00 81.88 87 THR A CA 1
ATOM 663 C C . THR A 1 87 ? 10.209 3.639 -17.560 1.00 81.88 87 THR A C 1
ATOM 665 O O . THR A 1 87 ? 10.563 2.672 -16.890 1.00 81.88 87 THR A O 1
ATOM 668 N N . THR A 1 88 ? 9.787 4.758 -16.963 1.00 87.19 88 THR A N 1
ATOM 669 C CA . THR A 1 88 ? 9.717 4.875 -15.502 1.00 87.19 88 THR A CA 1
ATOM 670 C C . THR A 1 88 ? 8.564 4.039 -14.953 1.00 87.19 88 THR A C 1
ATOM 672 O O . THR A 1 88 ? 7.401 4.268 -15.294 1.00 87.19 88 THR A O 1
ATOM 675 N N . ILE A 1 89 ? 8.879 3.115 -14.037 1.00 91.19 89 ILE A N 1
ATOM 676 C CA . ILE A 1 89 ? 7.884 2.378 -13.256 1.00 91.19 89 ILE A CA 1
ATOM 677 C C . ILE A 1 89 ? 7.518 3.199 -12.020 1.00 91.19 89 ILE A C 1
ATOM 679 O O . ILE A 1 89 ? 8.370 3.732 -11.305 1.00 91.19 89 ILE A O 1
ATOM 683 N N . ARG A 1 90 ? 6.222 3.268 -11.727 1.00 91.38 90 ARG A N 1
ATOM 684 C CA . ARG A 1 90 ? 5.687 3.852 -10.499 1.00 91.38 90 ARG A CA 1
ATOM 685 C C . ARG A 1 90 ? 4.746 2.872 -9.849 1.00 91.38 90 ARG A C 1
ATOM 687 O O . ARG A 1 90 ? 3.851 2.355 -10.516 1.00 91.38 90 ARG A O 1
ATOM 694 N N . ALA A 1 91 ? 4.890 2.701 -8.543 1.00 93.56 91 ALA A N 1
ATOM 695 C CA . ALA A 1 91 ? 3.894 1.992 -7.763 1.00 93.56 91 ALA A CA 1
ATOM 696 C C . ALA A 1 91 ? 3.368 2.856 -6.620 1.00 93.56 91 ALA A C 1
ATOM 698 O O . ALA A 1 91 ? 4.129 3.577 -5.975 1.00 93.56 91 ALA A O 1
ATOM 699 N N . GLU A 1 92 ? 2.069 2.751 -6.362 1.00 94.44 92 GLU A N 1
ATOM 700 C CA . GLU A 1 92 ? 1.442 3.191 -5.122 1.00 94.44 92 GLU A CA 1
ATOM 701 C C . GLU A 1 92 ? 0.736 1.992 -4.490 1.00 94.44 92 GLU A C 1
ATOM 703 O O . GLU A 1 92 ? -0.013 1.267 -5.144 1.00 94.44 92 GLU A O 1
ATOM 708 N N . ILE A 1 93 ? 0.962 1.802 -3.197 1.00 95.56 93 ILE A N 1
ATOM 709 C CA . ILE A 1 93 ? 0.242 0.845 -2.366 1.00 95.56 93 ILE A CA 1
ATOM 710 C C . ILE A 1 93 ? -0.482 1.668 -1.317 1.00 95.56 93 ILE A C 1
ATOM 712 O O . ILE A 1 93 ? 0.151 2.185 -0.399 1.00 95.56 93 ILE A O 1
ATOM 716 N N . ARG A 1 94 ? -1.802 1.799 -1.434 1.00 95.00 94 ARG A N 1
ATOM 717 C CA . ARG A 1 94 ? -2.613 2.490 -0.430 1.00 95.00 94 ARG A CA 1
ATOM 718 C C . ARG A 1 94 ? -3.250 1.472 0.493 1.00 95.00 94 ARG A C 1
ATOM 720 O O . ARG A 1 94 ? -4.232 0.826 0.132 1.00 95.00 94 ARG A O 1
ATOM 727 N N . LEU A 1 95 ? -2.669 1.329 1.678 1.00 93.69 95 LEU A N 1
ATOM 728 C CA . LEU A 1 95 ? -3.134 0.427 2.720 1.00 93.69 95 LEU A CA 1
ATOM 729 C C . LEU A 1 95 ? -4.266 1.070 3.511 1.00 93.69 95 LEU A C 1
ATOM 731 O O . LEU A 1 95 ? -4.184 2.219 3.938 1.00 93.69 95 LEU A O 1
ATOM 735 N N . PHE A 1 96 ? -5.295 0.287 3.786 1.00 92.25 96 PHE A N 1
ATOM 736 C CA . PHE A 1 96 ? -6.380 0.681 4.651 1.00 92.25 96 PHE A CA 1
ATOM 737 C C . PHE A 1 96 ? -6.576 -0.318 5.781 1.00 92.25 96 PHE A C 1
ATOM 739 O O . PHE A 1 96 ? -6.620 -1.538 5.594 1.00 92.25 96 PHE A O 1
ATOM 746 N N . MET A 1 97 ? -6.771 0.246 6.960 1.00 90.56 97 MET A N 1
ATOM 747 C CA . MET A 1 97 ? -6.970 -0.484 8.195 1.00 90.56 97 MET A CA 1
ATOM 748 C C . MET A 1 97 ? -8.446 -0.898 8.360 1.00 90.56 97 MET A C 1
ATOM 750 O O . MET A 1 97 ? -9.327 -0.270 7.757 1.00 90.56 97 MET A O 1
ATOM 754 N N . PRO A 1 98 ? -8.740 -1.938 9.161 1.00 92.12 98 PRO A N 1
ATOM 755 C CA . PRO A 1 98 ? -10.106 -2.294 9.526 1.00 92.12 98 PRO A CA 1
ATOM 756 C C . PRO A 1 98 ? -10.853 -1.145 10.201 1.00 92.12 98 PRO A C 1
ATOM 758 O O . PRO A 1 98 ? -10.244 -0.292 10.852 1.00 92.12 98 PRO A O 1
ATOM 761 N N . GLU A 1 99 ? -12.178 -1.166 10.084 1.00 92.50 99 GLU A N 1
ATOM 762 C CA . GLU A 1 99 ? -13.058 -0.286 10.845 1.00 92.50 99 GLU A CA 1
ATOM 763 C C . GLU A 1 99 ? -12.789 -0.412 12.354 1.00 92.50 99 GLU A C 1
ATOM 765 O O . GLU A 1 99 ? -12.640 -1.514 12.888 1.00 92.50 99 GLU A O 1
ATOM 770 N N . ALA A 1 100 ? -12.761 0.727 13.046 1.00 92.12 100 ALA A N 1
ATOM 771 C CA . ALA A 1 100 ? -12.647 0.789 14.499 1.00 92.12 100 ALA A CA 1
ATOM 772 C C . ALA A 1 100 ? -13.534 1.903 15.063 1.00 92.12 100 ALA A C 1
ATOM 774 O O . ALA A 1 100 ? -13.717 2.947 14.432 1.00 92.12 100 ALA A O 1
ATOM 775 N N . LEU A 1 101 ? -14.076 1.699 16.263 1.00 93.88 101 LEU A N 1
ATOM 776 C CA . LEU A 1 101 ? -14.817 2.732 16.985 1.00 93.88 101 LEU A CA 1
ATOM 777 C C . LEU A 1 101 ? -13.871 3.508 17.898 1.00 93.88 101 LEU A C 1
ATOM 779 O O . LEU A 1 101 ? -12.989 2.914 18.515 1.00 93.88 101 LEU A O 1
ATOM 783 N N . TYR A 1 102 ? -14.057 4.821 18.013 1.00 94.19 102 TYR A N 1
ATOM 784 C CA . TYR A 1 102 ? -13.260 5.648 18.915 1.00 94.19 102 TYR A CA 1
ATOM 785 C C . TYR A 1 102 ? -14.046 6.809 19.528 1.00 94.19 102 TYR A C 1
ATOM 787 O O . TYR A 1 102 ? -15.023 7.275 18.952 1.00 94.19 102 TYR A O 1
ATOM 795 N N . LEU A 1 103 ? -13.619 7.281 20.698 1.00 94.19 103 LEU A N 1
ATOM 796 C CA . LEU A 1 103 ? -14.180 8.445 21.385 1.00 94.19 103 LEU A CA 1
ATOM 797 C C . LEU A 1 103 ? -13.469 9.732 20.946 1.00 94.19 103 LEU A C 1
ATOM 799 O O . LEU A 1 103 ? -12.251 9.854 21.078 1.00 94.19 103 LEU A O 1
ATOM 803 N N . GLU A 1 104 ? -14.238 10.716 20.479 1.00 91.00 104 GLU A N 1
ATOM 804 C CA . GLU A 1 104 ? -13.773 12.073 20.162 1.00 91.00 104 GLU A CA 1
ATOM 805 C C . GLU A 1 104 ? -14.774 13.089 20.714 1.00 91.00 104 GLU A C 1
ATOM 807 O O . GLU A 1 104 ? -15.939 13.098 20.315 1.00 91.00 104 GLU A O 1
ATOM 812 N N . GLY A 1 105 ? -14.335 13.924 21.663 1.00 88.69 105 GLY A N 1
ATOM 813 C CA . GLY A 1 105 ? -15.196 14.938 22.284 1.00 88.69 105 GLY A CA 1
ATOM 814 C C . GLY A 1 105 ? -16.463 14.357 22.927 1.00 88.69 105 GLY A C 1
ATOM 815 O O . GLY A 1 105 ? -17.543 14.907 22.754 1.00 88.69 105 GLY A O 1
ATOM 816 N N . GLY A 1 106 ? -16.357 13.196 23.585 1.00 89.75 106 GLY A N 1
ATOM 817 C CA . GLY A 1 106 ? -17.492 12.502 24.211 1.00 89.75 106 GLY A CA 1
ATOM 818 C C . GLY A 1 106 ? -18.428 11.768 23.241 1.00 89.75 106 GLY A C 1
ATOM 819 O O . GLY A 1 106 ? -19.362 11.110 23.684 1.00 89.75 106 GLY A O 1
ATOM 820 N N . THR A 1 107 ? -18.177 11.831 21.929 1.00 93.06 107 THR A N 1
ATOM 821 C CA . THR A 1 107 ? -18.986 11.146 20.911 1.00 93.06 107 THR A CA 1
ATOM 822 C C . THR A 1 107 ? -18.252 9.926 20.365 1.00 93.06 107 THR A C 1
ATOM 824 O O . THR A 1 107 ? -17.071 10.009 20.019 1.00 93.06 107 THR A O 1
ATOM 827 N N . VAL A 1 108 ? -18.957 8.797 20.233 1.00 94.25 108 VAL A N 1
ATOM 828 C CA . VAL A 1 108 ? -18.431 7.613 19.538 1.00 94.25 108 VAL A CA 1
ATOM 829 C C . VAL A 1 108 ? -18.437 7.868 18.033 1.00 94.25 108 VAL A C 1
ATOM 831 O O . VAL A 1 108 ? -19.473 8.122 17.420 1.00 94.25 108 VAL A O 1
ATOM 834 N N . ARG A 1 109 ? -17.258 7.784 17.429 1.00 92.38 109 ARG A N 1
ATOM 835 C CA . ARG A 1 109 ? -17.017 7.905 15.997 1.00 92.38 109 ARG A CA 1
ATOM 836 C C . ARG A 1 109 ? -16.458 6.608 15.444 1.00 92.38 109 ARG A C 1
ATOM 838 O O . ARG A 1 109 ? -16.040 5.712 16.171 1.00 92.38 109 ARG A O 1
ATOM 845 N N . ARG A 1 110 ? -16.473 6.514 14.120 1.00 91.31 110 ARG A N 1
ATOM 846 C CA . ARG A 1 110 ? -16.010 5.351 13.374 1.00 91.31 110 ARG A CA 1
ATOM 847 C C . ARG A 1 110 ? -14.849 5.763 12.492 1.00 91.31 110 ARG A C 1
ATOM 849 O O . ARG A 1 110 ? -15.012 6.599 11.602 1.00 91.31 110 ARG A O 1
ATOM 856 N N . TYR A 1 111 ? -13.697 5.167 12.740 1.00 90.12 111 TYR A N 1
ATOM 857 C CA . TYR A 1 111 ? -12.575 5.220 11.829 1.00 90.12 111 TYR A CA 1
ATOM 858 C C . TYR A 1 111 ? -12.883 4.322 10.633 1.00 90.12 111 TYR A C 1
ATOM 860 O O . TYR A 1 111 ? -13.207 3.151 10.813 1.00 90.12 111 TYR A O 1
ATOM 868 N N . ARG A 1 112 ? -12.802 4.916 9.435 1.00 82.75 112 ARG A N 1
ATOM 869 C CA . ARG A 1 112 ? -13.043 4.293 8.127 1.00 82.75 112 ARG A CA 1
ATOM 870 C C . ARG A 1 112 ? -14.396 3.571 8.006 1.00 82.75 112 ARG A C 1
ATOM 872 O O . ARG A 1 112 ? -14.561 2.423 8.393 1.00 82.75 112 ARG A O 1
ATOM 879 N N . ARG A 1 113 ? -15.371 4.227 7.372 1.00 72.88 113 ARG A N 1
ATOM 880 C CA . ARG A 1 113 ? -16.768 3.751 7.317 1.00 72.88 113 ARG A CA 1
ATOM 881 C C . ARG A 1 113 ? -17.076 2.647 6.292 1.00 72.88 113 ARG A C 1
ATOM 883 O O . ARG A 1 113 ? -18.151 2.068 6.371 1.00 72.88 113 ARG A O 1
ATOM 890 N N . HIS A 1 114 ? -16.213 2.405 5.303 1.00 68.88 114 HIS A N 1
ATOM 891 C CA . HIS A 1 114 ? -16.652 1.801 4.031 1.00 68.88 114 HIS A CA 1
ATOM 892 C C . HIS A 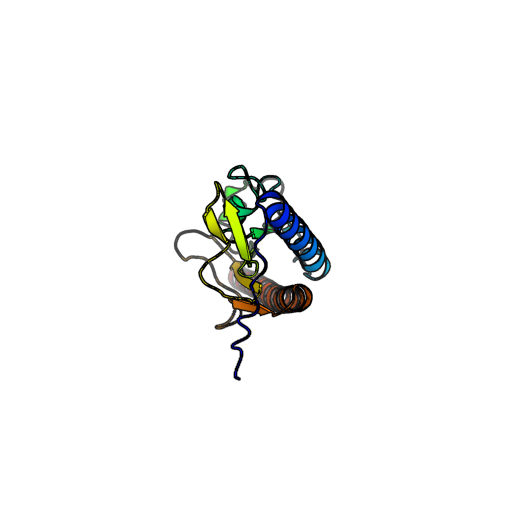1 114 ? -16.261 0.336 3.798 1.00 68.88 114 HIS A C 1
ATOM 894 O O . HIS A 1 114 ? -16.633 -0.224 2.773 1.00 68.88 114 HIS A O 1
ATOM 900 N N . SER A 1 115 ? -15.494 -0.298 4.685 1.00 67.81 115 SER A N 1
ATOM 901 C CA . SER A 1 115 ? -14.829 -1.576 4.342 1.00 67.81 115 SER A CA 1
ATOM 902 C C . SER A 1 115 ? -14.895 -2.632 5.436 1.00 67.81 115 SER A C 1
ATOM 904 O O . SER A 1 115 ? -14.262 -3.683 5.335 1.00 67.81 115 SER A O 1
ATOM 906 N N . GLY A 1 116 ? -15.687 -2.357 6.471 1.00 82.56 116 GLY A N 1
ATOM 907 C CA . GLY A 1 116 ? -15.940 -3.283 7.560 1.00 82.56 116 GLY A CA 1
ATOM 908 C C . GLY A 1 116 ? -14.664 -3.741 8.263 1.00 82.56 116 GLY A C 1
ATOM 909 O O . GLY A 1 116 ? -13.720 -2.978 8.462 1.00 82.56 116 GLY A O 1
ATOM 910 N N . LYS A 1 117 ? -14.649 -5.015 8.660 1.00 87.75 117 LYS A N 1
ATOM 911 C CA . LYS A 1 117 ? -13.633 -5.583 9.559 1.00 87.75 117 LYS A CA 1
ATOM 912 C C . LYS A 1 117 ? -12.339 -6.032 8.865 1.00 87.75 117 LYS A C 1
ATOM 914 O O . LYS A 1 117 ? -11.429 -6.477 9.555 1.00 87.75 117 LYS A O 1
ATOM 919 N N . LYS A 1 118 ? -12.245 -5.934 7.535 1.00 92.12 118 LYS A N 1
ATOM 920 C CA . LYS A 1 118 ? -11.082 -6.419 6.779 1.00 92.12 118 LYS A CA 1
ATOM 921 C C . LYS A 1 118 ? -10.031 -5.331 6.597 1.00 92.12 118 LYS A C 1
ATOM 923 O O . LYS A 1 118 ? -10.342 -4.153 6.402 1.00 92.12 118 LYS A O 1
ATOM 928 N N . TYR A 1 119 ? -8.776 -5.760 6.577 1.00 94.56 119 TYR A N 1
ATOM 929 C CA . TYR A 1 119 ? -7.724 -4.996 5.930 1.00 94.56 119 TYR A CA 1
ATOM 930 C C . TYR A 1 119 ? -7.983 -4.970 4.431 1.00 94.56 119 TYR A C 1
ATOM 932 O O . TYR A 1 119 ? -8.508 -5.928 3.856 1.00 94.56 119 TYR A O 1
ATOM 940 N N . SER A 1 120 ? -7.582 -3.886 3.784 1.00 95.50 120 SER A N 1
ATOM 941 C CA . SER A 1 120 ? -7.614 -3.836 2.330 1.00 95.50 120 SER A CA 1
ATOM 942 C C . SER A 1 120 ? -6.548 -2.912 1.785 1.00 95.50 120 SER A C 1
ATOM 944 O O . SER A 1 120 ? -6.146 -1.978 2.473 1.00 95.50 120 SER A O 1
ATOM 946 N N . ALA A 1 121 ? -6.169 -3.101 0.534 1.00 95.75 121 ALA A N 1
ATOM 947 C CA . ALA A 1 121 ? -5.299 -2.186 -0.173 1.00 95.75 121 ALA A CA 1
ATOM 948 C C . ALA A 1 121 ? -5.819 -1.919 -1.578 1.00 95.75 121 ALA A C 1
ATOM 950 O O . ALA A 1 121 ? -6.450 -2.782 -2.194 1.00 95.75 121 ALA A O 1
ATOM 951 N N . THR A 1 122 ? -5.521 -0.721 -2.065 1.00 96.00 122 THR A N 1
ATOM 952 C CA . THR A 1 122 ? -5.604 -0.403 -3.487 1.00 96.00 122 THR A CA 1
ATOM 953 C C . THR A 1 122 ? -4.190 -0.262 -4.025 1.00 96.00 122 THR A C 1
ATOM 955 O O . THR A 1 122 ? -3.351 0.390 -3.399 1.00 96.00 122 THR A O 1
ATOM 958 N N . LEU A 1 123 ? -3.924 -0.927 -5.141 1.00 97.31 123 LEU A N 1
ATOM 959 C CA . LEU A 1 123 ? -2.625 -0.982 -5.788 1.00 97.31 123 LEU A CA 1
ATOM 960 C C . LEU A 1 123 ? -2.677 -0.222 -7.108 1.00 97.31 123 LEU A C 1
ATOM 962 O O . LEU A 1 123 ? -3.647 -0.318 -7.859 1.00 97.31 123 LEU A O 1
ATOM 966 N N . TRP A 1 124 ? -1.583 0.459 -7.408 1.00 94.81 124 TRP A N 1
ATOM 967 C CA . TRP A 1 124 ? -1.281 1.001 -8.722 1.00 94.81 124 TRP A CA 1
ATOM 968 C C . TRP A 1 124 ? 0.148 0.599 -9.054 1.00 94.81 124 TRP A C 1
ATOM 970 O O . TRP A 1 124 ? 1.036 0.811 -8.235 1.00 94.81 124 TRP A O 1
ATOM 980 N N . VAL A 1 125 ? 0.372 0.023 -10.233 1.00 95.19 125 VAL A N 1
ATOM 981 C CA . VAL A 1 125 ? 1.708 -0.265 -10.769 1.00 95.19 125 VAL A CA 1
ATOM 982 C C . VAL A 1 125 ? 1.667 0.093 -12.240 1.00 95.19 125 VAL A C 1
ATOM 984 O O . VAL A 1 125 ? 1.014 -0.594 -13.021 1.00 95.19 125 VAL A O 1
ATOM 987 N N . ASN A 1 126 ? 2.315 1.194 -12.599 1.00 92.94 126 ASN A N 1
ATOM 988 C CA . ASN A 1 126 ? 2.180 1.801 -13.913 1.00 92.94 126 ASN A CA 1
ATOM 989 C C . ASN A 1 126 ? 3.541 2.116 -14.532 1.00 92.94 126 ASN A C 1
ATOM 991 O O . ASN A 1 126 ? 4.481 2.444 -13.807 1.00 92.94 126 ASN A O 1
ATOM 995 N N . THR A 1 127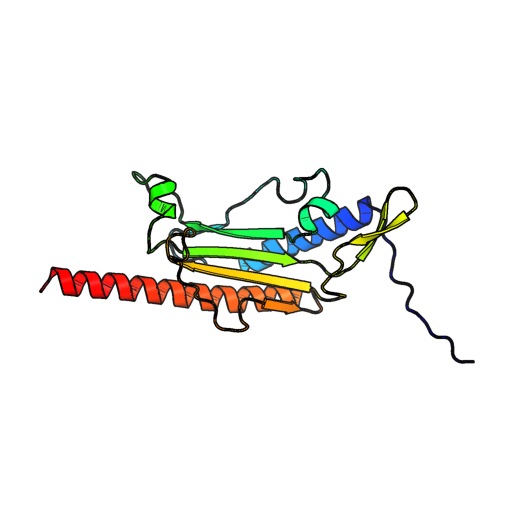 ? 3.613 2.102 -15.861 1.00 90.56 127 THR A N 1
ATOM 996 C CA . THR A 1 127 ? 4.689 2.752 -16.623 1.00 90.56 127 THR A CA 1
ATOM 997 C C . THR A 1 127 ? 4.181 3.997 -17.335 1.00 90.56 127 THR A C 1
ATOM 999 O O . THR A 1 127 ? 2.996 4.099 -17.663 1.00 90.56 127 THR A O 1
ATOM 1002 N N . GLY A 1 128 ? 5.090 4.940 -17.571 1.00 81.88 128 GLY A N 1
ATOM 1003 C CA . GLY A 1 128 ? 4.834 6.156 -18.331 1.00 81.88 128 GLY A CA 1
ATOM 1004 C C . GLY A 1 128 ? 4.213 7.319 -17.561 1.00 81.88 128 GLY A C 1
ATOM 1005 O O . GLY A 1 128 ? 4.085 7.274 -16.330 1.00 81.88 128 GLY A O 1
ATOM 1006 N N . PRO A 1 129 ? 3.883 8.410 -18.278 1.00 77.38 129 PRO A N 1
ATOM 1007 C CA . PRO A 1 129 ? 3.421 9.646 -17.667 1.00 77.38 129 PRO A CA 1
ATOM 1008 C C . PRO A 1 129 ? 2.154 9.407 -16.848 1.00 77.38 129 PRO A C 1
ATOM 1010 O O . PRO A 1 129 ? 1.173 8.847 -17.330 1.00 77.38 129 PRO A O 1
ATOM 1013 N N . HIS A 1 130 ? 2.160 9.857 -15.593 1.00 68.19 130 HIS A N 1
ATOM 1014 C CA . HIS A 1 130 ? 1.004 9.707 -14.701 1.00 68.19 130 HIS A CA 1
ATOM 1015 C C . HIS A 1 130 ? -0.166 10.645 -15.057 1.00 68.19 130 HIS A C 1
ATOM 1017 O O . HIS A 1 130 ? -1.249 10.518 -14.487 1.00 68.19 130 HIS A O 1
ATOM 1023 N N . TRP A 1 131 ? 0.053 11.598 -15.964 1.00 66.88 131 TRP A N 1
ATOM 1024 C CA . TRP A 1 131 ? -0.919 12.594 -16.399 1.00 66.88 131 TRP A CA 1
ATOM 1025 C C . TRP A 1 131 ? -1.525 12.225 -17.769 1.00 66.88 131 TRP A C 1
ATOM 1027 O O . TRP A 1 131 ? -0.918 11.517 -18.569 1.00 66.88 131 TRP A O 1
ATOM 1037 N N . ALA A 1 132 ? -2.757 12.682 -18.024 1.00 59.03 132 ALA A N 1
ATOM 1038 C CA . ALA A 1 132 ? -3.486 12.534 -19.295 1.00 59.03 132 ALA A CA 1
ATOM 1039 C C . ALA A 1 132 ? -3.754 11.095 -19.802 1.00 59.03 132 ALA A C 1
ATOM 1041 O O . ALA A 1 132 ? -3.839 10.887 -21.009 1.00 59.03 132 ALA A O 1
ATOM 1042 N N . PHE A 1 133 ? -3.932 10.112 -18.909 1.00 66.50 133 PHE A N 1
ATOM 1043 C CA . PHE A 1 133 ? -4.245 8.713 -19.276 1.00 66.50 133 PHE A CA 1
ATOM 1044 C C . PHE A 1 133 ? -3.187 8.035 -20.165 1.00 66.50 133 PHE A C 1
ATOM 1046 O O . PHE A 1 133 ? -3.485 7.068 -20.860 1.00 66.50 133 PHE A O 1
ATOM 1053 N N . GLN A 1 134 ? -1.947 8.528 -20.139 1.00 78.69 134 GLN A N 1
ATOM 1054 C CA . GLN A 1 134 ? -0.840 7.970 -20.923 1.00 78.69 134 GLN A CA 1
ATOM 1055 C C . GLN A 1 134 ? -0.058 6.885 -20.172 1.00 78.69 134 GLN A C 1
ATOM 1057 O O . GLN A 1 134 ? 0.948 6.383 -20.676 1.00 78.69 134 GLN A O 1
ATOM 1062 N N . SER A 1 135 ? -0.505 6.522 -18.970 1.00 87.56 135 SER A N 1
ATOM 1063 C CA . SER A 1 135 ? 0.095 5.453 -18.190 1.00 87.56 135 SER A CA 1
ATOM 1064 C C . SER A 1 135 ? -0.452 4.087 -18.597 1.00 87.56 135 SER A C 1
ATOM 1066 O O . SER A 1 135 ? -1.636 3.919 -18.887 1.00 87.56 135 SER A O 1
ATOM 1068 N N . THR A 1 136 ? 0.420 3.083 -18.579 1.00 89.56 136 THR A N 1
ATOM 1069 C CA . THR A 1 136 ? 0.032 1.679 -18.753 1.00 89.56 136 THR A CA 1
ATOM 1070 C C . THR A 1 136 ? 0.002 1.006 -17.390 1.00 89.56 136 THR A C 1
ATOM 1072 O O . THR A 1 136 ? 1.033 0.957 -16.723 1.00 89.56 136 THR A O 1
ATOM 1075 N N . SER A 1 137 ? -1.160 0.491 -16.978 1.00 92.44 137 SER A N 1
ATOM 1076 C CA . SER A 1 137 ? -1.285 -0.331 -15.766 1.00 92.44 137 SER A CA 1
ATOM 1077 C C . SER A 1 137 ? -0.790 -1.749 -16.020 1.00 92.44 137 SER A C 1
ATOM 1079 O O . SER A 1 137 ? -1.155 -2.374 -17.013 1.00 92.44 137 SER A O 1
ATOM 1081 N N . HIS A 1 138 ? -0.012 -2.278 -15.078 1.00 94.50 138 HIS A N 1
ATOM 1082 C CA . HIS A 1 138 ? 0.521 -3.648 -15.100 1.00 94.50 138 HIS A CA 1
ATOM 1083 C C . HIS A 1 138 ? -0.222 -4.604 -14.156 1.00 94.50 138 HIS A C 1
ATOM 1085 O O . HIS A 1 138 ? 0.135 -5.781 -14.024 1.00 94.50 138 HIS A O 1
ATOM 1091 N N . LEU A 1 139 ? -1.283 -4.099 -13.524 1.00 94.00 139 LEU A N 1
ATOM 1092 C CA . LEU A 1 139 ? -2.247 -4.865 -12.741 1.00 94.00 139 LEU A CA 1
ATOM 1093 C C . LEU A 1 139 ? -3.399 -5.324 -13.644 1.00 94.00 139 LEU A C 1
ATOM 1095 O O . LEU A 1 139 ? -3.956 -4.524 -14.396 1.00 94.00 139 LEU A O 1
ATOM 1099 N N . ARG A 1 140 ? -3.780 -6.599 -13.547 1.00 91.12 140 ARG A N 1
ATOM 1100 C CA . ARG A 1 140 ? -4.934 -7.199 -14.243 1.00 91.12 140 ARG A CA 1
ATOM 1101 C C . ARG A 1 140 ? -6.200 -7.090 -13.402 1.00 91.12 140 ARG A C 1
ATOM 1103 O O . ARG A 1 140 ? -6.119 -7.256 -12.195 1.00 91.12 140 ARG A O 1
ATOM 1110 N N . ASP A 1 141 ? -7.360 -6.915 -14.028 1.00 84.06 141 ASP A N 1
ATOM 1111 C CA . ASP A 1 141 ? -8.719 -6.947 -13.454 1.00 84.06 141 ASP A CA 1
ATOM 1112 C C . ASP A 1 141 ? -8.831 -6.713 -11.937 1.00 84.06 141 ASP A C 1
ATOM 1114 O O . ASP A 1 141 ? -8.996 -5.584 -11.484 1.00 84.06 141 ASP A O 1
ATOM 1118 N N . LYS A 1 142 ? -8.777 -7.791 -11.140 1.00 80.69 142 LYS A N 1
ATOM 1119 C CA . LYS A 1 142 ? -8.985 -7.776 -9.682 1.00 80.69 142 LYS A CA 1
ATOM 1120 C C . LYS A 1 142 ? -7.702 -7.579 -8.869 1.00 80.69 142 LYS A C 1
ATOM 1122 O O . LYS A 1 142 ? -7.779 -7.417 -7.657 1.00 80.69 142 LYS A O 1
ATOM 1127 N N . GLU A 1 143 ? -6.531 -7.592 -9.496 1.00 89.00 143 GLU A N 1
ATOM 1128 C CA . GLU A 1 143 ? -5.238 -7.357 -8.846 1.00 89.00 143 GLU A CA 1
ATOM 1129 C C . GLU A 1 143 ? -5.105 -5.972 -8.180 1.00 89.00 143 GLU A C 1
ATOM 1131 O O . GLU A 1 143 ? -4.437 -5.912 -7.151 1.00 89.00 143 GLU A O 1
ATOM 1136 N N . PRO A 1 144 ? -5.748 -4.878 -8.645 1.00 93.31 144 PRO A N 1
ATOM 1137 C CA . PRO A 1 144 ? -5.702 -3.593 -7.950 1.00 93.31 144 PRO A CA 1
ATOM 1138 C C . PRO A 1 144 ? -6.292 -3.609 -6.539 1.00 93.31 144 PRO A C 1
ATOM 1140 O O . PRO A 1 144 ? -5.992 -2.707 -5.764 1.00 93.31 144 PRO A O 1
ATOM 1143 N N . PHE A 1 145 ? -7.124 -4.591 -6.180 1.00 95.06 145 PHE A N 1
ATOM 1144 C CA . PHE A 1 145 ? -7.775 -4.650 -4.872 1.00 95.06 145 PHE A CA 1
ATOM 1145 C C . PHE A 1 145 ? -7.336 -5.891 -4.099 1.00 95.06 145 PHE A C 1
ATOM 1147 O O . PHE A 1 145 ? -7.509 -7.025 -4.545 1.00 95.06 145 PHE A O 1
ATOM 1154 N N . VAL A 1 146 ? -6.801 -5.675 -2.900 1.00 96.00 146 VAL A N 1
ATOM 1155 C CA . VAL A 1 146 ? -6.368 -6.753 -2.001 1.00 96.00 146 VAL A CA 1
ATOM 1156 C C . VAL A 1 146 ? -7.144 -6.656 -0.703 1.00 96.00 146 VAL A C 1
ATOM 1158 O O . VAL A 1 146 ? -7.372 -5.556 -0.205 1.00 96.00 146 VAL A O 1
ATOM 1161 N N . TYR A 1 147 ? -7.528 -7.798 -0.142 1.00 95.06 147 TYR A N 1
ATOM 1162 C CA . TYR A 1 147 ? -8.228 -7.893 1.135 1.00 95.06 147 TYR A CA 1
ATOM 1163 C C . TYR A 1 147 ? -7.570 -8.965 1.999 1.00 95.06 147 TYR A C 1
ATOM 1165 O O . TYR A 1 147 ? -7.082 -9.961 1.473 1.00 95.06 147 TYR A O 1
ATOM 1173 N N . GLY A 1 148 ? -7.583 -8.767 3.314 1.00 95.25 148 GLY A N 1
ATOM 1174 C CA . GLY A 1 148 ? -7.091 -9.742 4.285 1.00 95.25 148 GLY A CA 1
ATOM 1175 C C . GLY A 1 148 ? -7.821 -9.596 5.613 1.00 95.25 148 GLY A C 1
ATOM 1176 O O . GLY A 1 148 ? -8.220 -8.490 5.989 1.00 95.25 148 GLY A O 1
ATOM 1177 N N . ASP A 1 149 ? -8.018 -10.701 6.319 1.00 94.50 149 ASP A N 1
ATOM 1178 C CA . ASP A 1 149 ? -8.586 -10.698 7.667 1.00 94.50 149 ASP A CA 1
ATOM 1179 C C . ASP A 1 149 ? -7.512 -10.345 8.705 1.00 94.50 149 ASP A C 1
ATOM 1181 O O . ASP A 1 149 ? -7.806 -9.740 9.738 1.00 94.50 149 ASP A O 1
ATOM 1185 N N . THR A 1 150 ? -6.243 -10.612 8.385 1.00 95.75 150 THR A N 1
ATOM 1186 C CA . THR A 1 150 ? -5.093 -10.242 9.216 1.00 95.75 150 THR A CA 1
ATOM 1187 C C . THR A 1 150 ? -4.119 -9.300 8.510 1.00 95.75 150 THR A C 1
ATOM 1189 O O . THR A 1 150 ? -4.070 -9.204 7.282 1.00 95.75 150 THR A O 1
ATOM 1192 N N . LEU A 1 151 ? -3.271 -8.632 9.305 1.00 95.81 151 LEU A N 1
ATOM 1193 C CA . LEU A 1 151 ? -2.165 -7.826 8.779 1.00 95.81 151 LEU A CA 1
ATOM 1194 C C . LEU A 1 151 ? -1.169 -8.680 7.971 1.00 95.81 151 LEU A C 1
ATOM 1196 O O . LEU A 1 151 ? -0.578 -8.196 7.013 1.00 95.81 151 LEU A O 1
ATOM 1200 N N . GLY A 1 152 ? -0.967 -9.944 8.355 1.00 97.88 152 GLY A N 1
ATOM 1201 C CA . GLY A 1 152 ? -0.086 -10.864 7.631 1.00 97.88 152 GLY A CA 1
ATOM 1202 C C . GLY A 1 152 ? -0.625 -11.198 6.243 1.00 97.88 152 GLY A C 1
ATOM 1203 O O . GLY A 1 152 ? 0.095 -11.050 5.261 1.00 97.88 152 GLY A O 1
ATOM 1204 N N . GLU A 1 153 ? -1.904 -11.566 6.162 1.00 97.81 153 GLU A N 1
ATOM 1205 C CA . GLU A 1 153 ? -2.573 -11.915 4.904 1.00 97.81 153 GLU A CA 1
ATOM 1206 C C . GLU A 1 153 ? -2.593 -10.754 3.913 1.00 97.81 153 GLU A C 1
ATOM 1208 O O . GLU A 1 153 ? -2.246 -10.938 2.747 1.00 97.81 153 GLU A O 1
ATOM 1213 N N . ILE A 1 154 ? -2.949 -9.544 4.369 1.00 97.62 154 ILE A N 1
ATOM 1214 C CA . ILE A 1 154 ? -2.952 -8.378 3.481 1.00 97.62 154 ILE A CA 1
ATOM 1215 C C . ILE A 1 154 ? -1.537 -8.063 2.981 1.00 97.62 154 ILE A C 1
ATOM 1217 O O . ILE A 1 154 ? -1.373 -7.791 1.796 1.00 97.62 154 ILE A O 1
ATOM 1221 N N . CYS A 1 155 ? -0.507 -8.157 3.833 1.00 98.50 155 CYS A N 1
ATOM 1222 C CA . CYS A 1 155 ? 0.875 -7.928 3.406 1.00 98.50 155 CYS A CA 1
ATOM 1223 C C . CYS A 1 155 ? 1.316 -8.969 2.373 1.00 98.50 155 CYS A C 1
ATOM 1225 O O . CYS A 1 155 ? 1.837 -8.589 1.331 1.00 98.50 155 CYS A O 1
ATOM 1227 N N . ALA A 1 156 ? 1.062 -10.258 2.620 1.00 98.50 156 ALA A N 1
ATOM 1228 C CA . ALA A 1 156 ? 1.407 -11.328 1.686 1.00 98.50 156 ALA A CA 1
ATOM 1229 C C . ALA A 1 156 ? 0.720 -11.137 0.323 1.00 98.50 156 ALA A C 1
ATOM 1231 O O . ALA A 1 156 ? 1.380 -11.179 -0.714 1.00 98.50 156 ALA A O 1
ATOM 1232 N N . GLY A 1 157 ? -0.582 -10.832 0.324 1.00 98.19 157 GLY A N 1
ATOM 1233 C CA . GLY A 1 157 ? -1.343 -10.603 -0.904 1.00 98.19 157 GLY A CA 1
ATOM 1234 C C . GLY A 1 157 ? -0.929 -9.342 -1.672 1.00 98.19 157 GLY A C 1
ATOM 1235 O O . GLY A 1 157 ? -1.036 -9.329 -2.901 1.00 98.19 157 GLY A O 1
ATOM 1236 N N . ILE A 1 158 ? -0.464 -8.296 -0.975 1.00 98.25 158 ILE A N 1
ATOM 1237 C CA . ILE A 1 158 ? 0.143 -7.105 -1.590 1.00 98.25 158 ILE A CA 1
ATOM 1238 C C . ILE A 1 158 ? 1.481 -7.481 -2.227 1.00 98.25 158 ILE A C 1
ATOM 1240 O O . ILE A 1 158 ? 1.679 -7.191 -3.403 1.00 98.25 158 ILE A O 1
ATOM 1244 N N . ILE A 1 159 ? 2.377 -8.123 -1.470 1.00 98.56 159 ILE A N 1
ATOM 1245 C CA . ILE A 1 159 ? 3.728 -8.491 -1.917 1.00 98.56 159 ILE A CA 1
ATOM 1246 C C . ILE A 1 159 ? 3.659 -9.316 -3.202 1.00 98.56 159 ILE A C 1
ATOM 1248 O O . ILE A 1 159 ? 4.308 -8.976 -4.188 1.00 98.56 159 ILE A O 1
ATOM 1252 N N . GLU A 1 160 ? 2.822 -10.353 -3.213 1.00 97.88 160 GLU A N 1
ATOM 1253 C CA . GLU A 1 160 ? 2.616 -11.216 -4.376 1.00 97.88 160 GLU A CA 1
ATOM 1254 C C . GLU A 1 160 ? 2.185 -10.412 -5.614 1.00 97.88 160 GLU A C 1
ATOM 1256 O O . GLU A 1 160 ? 2.846 -10.454 -6.653 1.00 97.88 160 GLU A O 1
ATOM 1261 N N . ARG A 1 161 ? 1.104 -9.630 -5.503 1.00 98.00 161 ARG A N 1
ATOM 1262 C CA . ARG A 1 161 ? 0.540 -8.879 -6.637 1.00 98.00 161 ARG A CA 1
ATOM 1263 C C . ARG A 1 161 ? 1.475 -7.787 -7.138 1.00 98.00 161 ARG A C 1
ATOM 1265 O O . ARG A 1 161 ? 1.597 -7.602 -8.346 1.00 98.00 161 ARG A O 1
ATOM 1272 N N . VAL A 1 162 ? 2.137 -7.074 -6.228 1.00 97.88 162 VAL A N 1
ATOM 1273 C CA . VAL A 1 162 ? 3.081 -6.011 -6.585 1.00 97.88 162 VAL A CA 1
ATOM 1274 C C . VAL A 1 162 ? 4.298 -6.599 -7.291 1.00 97.88 162 VAL A C 1
ATOM 1276 O O . VAL A 1 162 ? 4.650 -6.099 -8.352 1.00 97.88 162 VAL A O 1
ATOM 1279 N N . ASN A 1 163 ? 4.891 -7.688 -6.791 1.00 98.00 163 ASN A N 1
ATOM 1280 C CA . ASN A 1 163 ? 6.028 -8.335 -7.457 1.00 98.00 163 ASN A CA 1
ATOM 1281 C C . ASN A 1 163 ? 5.666 -8.831 -8.861 1.00 98.00 163 ASN A C 1
ATOM 1283 O O . ASN A 1 163 ? 6.413 -8.602 -9.811 1.00 98.00 163 ASN A O 1
ATOM 1287 N N . ILE A 1 164 ? 4.493 -9.450 -9.014 1.00 97.00 164 ILE A N 1
ATOM 1288 C CA . ILE A 1 164 ? 3.993 -9.885 -10.322 1.00 97.00 164 ILE A CA 1
ATOM 1289 C C . ILE A 1 164 ? 3.830 -8.688 -11.273 1.00 97.00 164 ILE A C 1
ATOM 1291 O O . ILE A 1 164 ? 4.258 -8.751 -12.426 1.00 97.00 164 ILE A O 1
ATOM 1295 N N . ALA A 1 165 ? 3.225 -7.592 -10.811 1.00 97.12 165 ALA A N 1
ATOM 1296 C CA . ALA A 1 165 ? 3.006 -6.406 -11.634 1.00 97.12 165 ALA A CA 1
ATOM 1297 C C . ALA A 1 165 ? 4.316 -5.679 -11.983 1.00 97.12 165 ALA A C 1
ATOM 1299 O O . ALA A 1 165 ? 4.478 -5.232 -13.116 1.00 97.12 165 ALA A O 1
ATOM 1300 N N . LEU A 1 166 ? 5.277 -5.608 -11.056 1.00 95.94 166 LEU A N 1
ATOM 1301 C CA . LEU A 1 166 ? 6.609 -5.050 -11.307 1.00 95.94 166 LEU A CA 1
ATOM 1302 C C . LEU A 1 166 ? 7.385 -5.881 -12.335 1.00 95.94 166 LEU A C 1
ATOM 1304 O O . LEU A 1 166 ? 7.996 -5.312 -13.236 1.00 95.94 166 LEU A O 1
ATOM 1308 N N . ALA A 1 167 ? 7.313 -7.213 -12.257 1.00 94.75 167 ALA A N 1
ATOM 1309 C CA . ALA A 1 167 ? 7.935 -8.094 -13.244 1.00 94.75 167 ALA A CA 1
ATOM 1310 C C . ALA A 1 167 ? 7.341 -7.884 -14.648 1.00 94.75 167 ALA A C 1
ATOM 1312 O O . ALA A 1 167 ? 8.076 -7.796 -15.630 1.00 94.75 167 ALA A O 1
ATOM 1313 N N . ARG A 1 168 ? 6.014 -7.737 -14.754 1.00 95.25 168 ARG A N 1
ATOM 1314 C CA . ARG A 1 168 ? 5.348 -7.411 -16.027 1.00 95.25 168 ARG A CA 1
ATOM 1315 C C . ARG A 1 168 ? 5.762 -6.042 -16.559 1.00 95.25 168 ARG A C 1
ATOM 1317 O O . ARG A 1 168 ? 6.037 -5.928 -17.749 1.00 95.25 168 ARG A O 1
ATOM 1324 N N . ALA A 1 169 ? 5.847 -5.039 -15.687 1.00 93.62 169 ALA A N 1
ATOM 1325 C CA . ALA A 1 169 ? 6.299 -3.704 -16.059 1.00 93.62 169 ALA A CA 1
ATOM 1326 C C . ALA A 1 169 ? 7.728 -3.728 -16.622 1.00 93.62 169 ALA A C 1
ATOM 1328 O O . ALA A 1 169 ? 7.981 -3.135 -17.667 1.00 93.62 169 ALA A O 1
ATOM 1329 N N . ALA A 1 170 ? 8.636 -4.470 -15.981 1.00 91.62 170 ALA A N 1
ATOM 1330 C CA . ALA A 1 170 ? 10.006 -4.643 -16.458 1.00 91.62 170 ALA A CA 1
ATOM 1331 C C . ALA A 1 170 ? 10.057 -5.323 -17.837 1.00 91.62 170 ALA A C 1
ATOM 1333 O O . ALA A 1 170 ? 10.716 -4.818 -18.741 1.00 91.62 170 ALA A O 1
ATOM 1334 N N . LEU A 1 171 ? 9.303 -6.413 -18.033 1.00 91.69 171 LEU A N 1
ATOM 1335 C CA . LEU A 1 171 ? 9.207 -7.088 -19.334 1.00 91.69 171 LEU A CA 1
ATOM 1336 C C . LEU A 1 171 ? 8.651 -6.169 -20.427 1.00 91.69 171 LEU A C 1
ATOM 13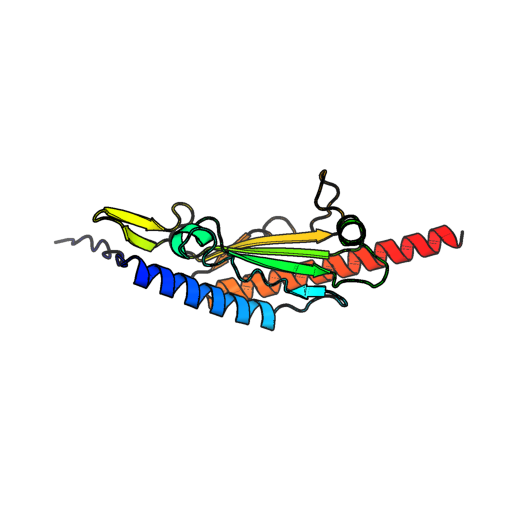38 O O . LEU A 1 171 ? 9.138 -6.185 -21.556 1.00 91.69 171 LEU A O 1
ATOM 1342 N N . TRP A 1 172 ? 7.643 -5.360 -20.095 1.00 90.56 172 TRP A N 1
ATOM 1343 C CA . TRP A 1 172 ? 7.063 -4.399 -21.027 1.00 90.56 172 TRP A CA 1
ATOM 1344 C C . TRP A 1 172 ? 8.095 -3.356 -21.469 1.00 90.56 172 TRP A C 1
ATOM 1346 O O . TRP A 1 172 ? 8.201 -3.092 -22.663 1.00 90.56 172 TRP A O 1
ATOM 1356 N N . ILE A 1 173 ? 8.898 -2.823 -20.542 1.00 89.44 173 ILE A N 1
ATOM 1357 C CA . ILE A 1 173 ? 9.973 -1.870 -20.861 1.00 89.44 173 ILE A CA 1
ATOM 1358 C C . ILE A 1 173 ? 11.006 -2.510 -21.789 1.00 89.44 173 ILE A C 1
ATOM 1360 O O . ILE A 1 173 ? 11.284 -1.956 -22.849 1.00 89.44 173 ILE A O 1
ATOM 1364 N N . SER A 1 174 ? 11.510 -3.701 -21.450 1.00 87.88 174 SER A N 1
ATOM 1365 C CA . SER A 1 174 ? 12.511 -4.390 -22.276 1.00 87.88 174 SER A CA 1
ATOM 1366 C C . SER A 1 174 ? 12.010 -4.682 -23.696 1.00 87.88 174 SER A C 1
ATOM 1368 O O . SER A 1 174 ? 12.776 -4.597 -24.658 1.00 87.88 174 SER A O 1
ATOM 1370 N N . ALA A 1 175 ? 10.718 -4.989 -23.853 1.00 86.00 175 ALA A N 1
ATOM 1371 C CA . ALA A 1 175 ? 10.105 -5.173 -25.167 1.00 86.00 175 ALA A CA 1
ATOM 1372 C C . ALA A 1 175 ? 10.028 -3.860 -25.969 1.00 86.00 175 ALA A C 1
ATOM 1374 O O . ALA A 1 175 ? 10.282 -3.869 -27.173 1.00 86.00 175 ALA A O 1
ATOM 1375 N N . GLN A 1 176 ? 9.712 -2.732 -25.319 1.00 82.06 176 GLN A N 1
ATOM 1376 C CA . GLN A 1 176 ? 9.713 -1.415 -25.971 1.00 82.06 176 GLN A CA 1
ATOM 1377 C C . GLN A 1 176 ? 11.120 -1.008 -26.426 1.00 82.06 176 GLN A C 1
ATOM 1379 O O . GLN A 1 176 ? 11.286 -0.527 -27.544 1.00 82.06 176 GLN A O 1
ATOM 1384 N N . GLU A 1 177 ? 12.134 -1.236 -25.590 1.00 81.50 177 GLU A N 1
ATOM 1385 C CA . GLU A 1 177 ? 13.531 -0.929 -25.918 1.00 81.50 177 GLU A CA 1
ATOM 1386 C C . GLU A 1 177 ? 14.035 -1.772 -27.098 1.00 81.50 177 GLU A C 1
ATOM 1388 O O . GLU A 1 177 ? 14.630 -1.232 -28.028 1.00 81.50 177 GLU A O 1
ATOM 1393 N N . SER A 1 178 ? 13.731 -3.074 -27.116 1.00 75.00 178 SER A N 1
ATOM 1394 C CA . SER A 1 178 ? 14.144 -3.976 -28.205 1.00 75.00 178 SER A CA 1
ATOM 1395 C C . SER A 1 178 ? 13.508 -3.592 -29.546 1.00 75.00 178 SER A C 1
ATOM 1397 O O . SER A 1 178 ? 14.201 -3.516 -30.558 1.00 75.00 178 SER A O 1
ATOM 1399 N N . GLY A 1 179 ? 12.210 -3.263 -29.552 1.00 69.50 179 GLY A N 1
ATOM 1400 C CA . GLY A 1 179 ? 11.518 -2.810 -30.763 1.00 69.50 179 GLY A CA 1
ATOM 1401 C C . GLY A 1 179 ? 12.020 -1.457 -31.287 1.00 69.50 179 GLY A C 1
ATOM 1402 O O . GLY A 1 179 ? 12.010 -1.221 -32.493 1.00 69.50 179 GLY A O 1
ATOM 1403 N N . MET A 1 180 ? 12.506 -0.573 -30.406 1.00 61.34 180 MET A N 1
ATOM 1404 C CA . MET A 1 180 ? 13.161 0.671 -30.825 1.00 61.34 180 MET A CA 1
ATOM 1405 C C . MET A 1 180 ? 14.527 0.424 -31.470 1.00 61.34 180 MET A C 1
ATOM 1407 O O . MET A 1 180 ? 14.851 1.084 -32.452 1.00 61.34 180 MET A O 1
AT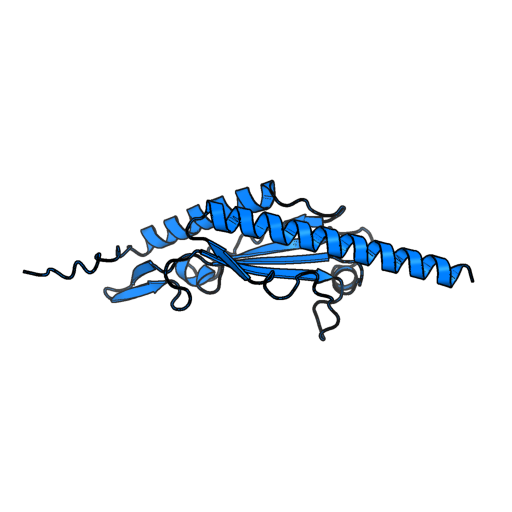OM 1411 N N . VAL A 1 181 ? 15.318 -0.517 -30.947 1.00 58.56 181 VAL A N 1
ATOM 1412 C CA . VAL A 1 181 ? 16.625 -0.866 -31.528 1.00 58.56 181 VAL A CA 1
ATOM 1413 C C . VAL A 1 181 ? 16.457 -1.453 -32.930 1.00 58.56 181 VAL A C 1
ATOM 1415 O O . VAL A 1 181 ? 17.152 -1.031 -33.851 1.00 58.56 181 VAL A O 1
ATOM 1418 N N . GLU A 1 182 ? 15.494 -2.355 -33.127 1.00 57.22 182 GLU A N 1
ATOM 1419 C CA . GLU A 1 182 ? 15.208 -2.929 -34.449 1.00 57.22 182 GLU A CA 1
ATOM 1420 C C . GLU A 1 182 ? 14.760 -1.867 -35.469 1.00 57.22 182 GLU A C 1
ATOM 1422 O O . GLU A 1 182 ? 15.192 -1.909 -36.618 1.00 57.22 182 GLU A O 1
ATOM 1427 N N . ALA A 1 183 ? 13.965 -0.873 -35.056 1.00 56.38 183 ALA A N 1
ATOM 1428 C CA . ALA A 1 183 ? 13.516 0.214 -35.930 1.00 56.38 183 ALA A CA 1
ATOM 1429 C C . ALA A 1 183 ? 14.619 1.224 -36.303 1.00 56.38 183 ALA A C 1
ATOM 1431 O O . ALA A 1 183 ? 14.500 1.905 -37.316 1.00 56.38 183 ALA A O 1
ATOM 1432 N N . VAL A 1 184 ? 15.672 1.353 -35.489 1.00 54.16 184 VAL A N 1
ATOM 1433 C CA . VAL A 1 184 ? 16.825 2.233 -35.767 1.00 54.16 184 VAL A CA 1
ATOM 1434 C C . VAL A 1 184 ? 17.862 1.542 -36.662 1.00 54.16 184 VAL A C 1
ATOM 1436 O O . VAL A 1 184 ? 18.643 2.214 -37.333 1.00 54.16 184 VAL A O 1
ATOM 1439 N N . CYS A 1 185 ? 17.879 0.208 -36.684 1.00 50.91 185 CYS A N 1
ATOM 1440 C CA . CYS A 1 185 ? 18.784 -0.591 -37.512 1.00 50.91 185 CYS A CA 1
ATOM 1441 C C . CYS A 1 185 ? 18.202 -1.003 -38.881 1.00 50.91 185 CYS A C 1
ATOM 1443 O O . CYS A 1 185 ? 18.904 -1.688 -39.628 1.00 50.91 185 CYS A O 1
ATOM 1445 N N . ALA A 1 186 ? 16.962 -0.616 -39.198 1.00 49.78 186 ALA A N 1
ATOM 1446 C CA . ALA A 1 186 ? 16.291 -0.842 -40.485 1.00 49.78 186 ALA A CA 1
ATOM 1447 C C . ALA A 1 186 ? 16.345 0.406 -41.380 1.00 49.78 186 ALA A C 1
ATOM 1449 O O . ALA A 1 186 ? 16.470 0.227 -42.613 1.00 49.78 186 ALA A O 1
#

Organism: NCBI:txid488447

Secondary structure (DSSP, 8-state):
--------PPEEEHHHHHHHHHHHHHHHHHHHHHH--PPTTEEEEP-TTTTTTTSSHHHHTTT-EEEEEEEPP-TT--HHHHHH-TT-EEEEEEEEPPPEEEEETTEEEEE-SSSTTSEEEEEEEEES-SSTT-PEE---TTTTEEEESSHHHHHHHHHHHHHHHHHHHHHHHHHHHHHHHHHH--

Radius of gyration: 20.17 Å; chains: 1; bounding box: 56×33×67 Å